Protein AF-A0A149V5W8-F1 (afdb_monomer)

Foldseek 3Di:
DPDPPVVVVVVVLVVVVCCVLVVDPDDPLDDPPDDDPPDDDVVVVLVSVLVSQVVCVVVVHLAADEDPDPVSQVVVVVVVRYDYPVRVVVVCVVVVVVCPVVVVSVVVVVVVVVVVVVVLVVLLVVLLVVLVVCVVCVVVVCVVQPVDPPVSVVVVVVVVVVVLVVCCVVRLQSSLSNLLSVLVVQLVVLQPPPPDPPRDGDDDPSSVVSNVSSVVSNVVSLVSNLVVCVPHPVNVVVVVVPD

Secondary structure (DSSP, 8-state):
----HHHHHHHHHHHHHHHHTTSS--------TTS-TT---HHHHHHHHHHHHHHHHHTT----EE-S-HHHHHHHHTTT-EE-HHHHHHHHHHTTTS-HHHHHHHHHHHHHHHHHHHHHHHHHHHHHHHHHHHHHTHHHHHHHHTTS-HHHHHHHHHHHHHHHHHHHHH-HHHHHHHHHHHHHHHHHHHS---SSSS------HHHHHHHHHHHHHHHHHHHHHHHHHTTSHHHHHHHHHH-

Solvent-accessible surface area (backbone atoms only — not comparable to full-atom values): 13668 Å² total; per-residue (Å²): 136,84,74,68,63,65,62,54,52,54,48,52,53,50,52,50,52,33,40,76,68,66,77,44,80,91,70,85,65,66,68,83,92,82,72,70,85,87,71,76,50,70,68,59,55,45,49,32,52,49,50,47,49,53,50,41,44,73,75,68,42,94,57,72,48,72,51,89,54,61,80,63,31,59,75,32,44,82,72,72,24,40,40,42,62,67,56,52,52,52,56,48,68,72,46,68,82,68,50,62,66,60,52,51,53,52,52,53,50,53,50,52,53,50,48,53,50,50,52,45,51,51,50,26,53,52,48,49,52,49,51,53,52,48,60,75,42,36,71,62,52,48,54,66,56,53,70,44,60,73,69,44,46,52,52,49,51,52,51,49,51,54,51,51,52,54,43,42,74,78,40,29,49,36,42,11,51,42,32,31,51,51,10,49,52,38,32,55,69,36,49,76,77,61,92,58,83,77,74,72,82,77,83,45,73,67,34,48,51,37,32,50,51,8,50,51,35,27,55,51,11,52,53,35,34,50,67,49,22,62,99,40,78,65,24,58,57,46,42,72,77,78,98

Organism: NCBI:txid178900

Mean predicted aligned error: 14.81 Å

Sequence (243 aa):
MYSDRSGQNELQQLVNRALEAGLVKAIDVGYPSGQNQAKRSSKAVDTSIVAYVLDQLSEGIKTVCVSLDKDLLVPLAKRGAAITPDEFLNLHKKNDTAVPAATIGLAEFQHRAKIWLAVNIVASALTAVACILAYKYIDTLLKYVFVFKWTSAFVFTVMMGVFFYWIRQKYRIPYAVTEITIGIIAALTSVNVSGDFPFKIEFDVNTSIKLAGGFYIIVRGLDNLGKGFEGRRAGIYWQRYFG

Structure (mmCIF, N/CA/C/O backbone):
data_AF-A0A149V5W8-F1
#
_entry.id   AF-A0A149V5W8-F1
#
loop_
_atom_site.group_PDB
_atom_site.id
_atom_site.type_symbol
_atom_site.label_atom_id
_atom_site.label_alt_id
_atom_site.label_comp_id
_atom_site.label_asym_id
_atom_site.label_entity_id
_atom_site.label_seq_id
_atom_site.pdbx_PDB_ins_code
_atom_site.Cartn_x
_atom_site.Cartn_y
_atom_site.Cartn_z
_atom_site.occupancy
_atom_site.B_iso_or_equiv
_atom_site.auth_seq_id
_atom_site.auth_comp_id
_atom_site.auth_asym_id
_atom_site.auth_atom_id
_atom_site.pdbx_PDB_model_num
ATOM 1 N N . MET A 1 1 ? -37.459 7.574 3.176 1.00 39.50 1 MET A N 1
ATOM 2 C CA . MET A 1 1 ? -36.601 7.779 4.363 1.00 39.50 1 MET A CA 1
ATOM 3 C C . MET A 1 1 ? -35.198 7.299 4.006 1.00 39.50 1 MET A C 1
ATOM 5 O O . MET A 1 1 ? -34.954 6.102 4.016 1.00 39.50 1 MET A O 1
ATOM 9 N N . TYR A 1 2 ? -34.319 8.201 3.564 1.00 35.78 2 TYR A N 1
ATOM 10 C CA . TYR A 1 2 ? -32.907 7.884 3.327 1.00 35.78 2 TYR A CA 1
ATOM 11 C C . TYR A 1 2 ? -32.218 7.864 4.692 1.00 35.78 2 TYR A C 1
ATOM 13 O O . TYR A 1 2 ? -32.037 8.918 5.294 1.00 35.78 2 TYR A O 1
ATOM 21 N N . SER A 1 3 ? -31.909 6.677 5.219 1.00 44.09 3 SER A N 1
ATOM 22 C CA . SER A 1 3 ? -31.056 6.574 6.402 1.00 44.09 3 SER A CA 1
ATOM 23 C C . SER A 1 3 ? -29.689 7.143 6.042 1.00 44.09 3 SER A C 1
ATOM 25 O O . SER A 1 3 ? -29.094 6.726 5.045 1.00 44.09 3 SER A O 1
ATOM 27 N N . ASP A 1 4 ? -29.215 8.090 6.836 1.00 51.03 4 ASP A N 1
ATOM 28 C CA . ASP A 1 4 ? -27.909 8.718 6.708 1.00 51.03 4 ASP A CA 1
ATOM 29 C C . ASP A 1 4 ? -26.782 7.665 6.690 1.00 51.03 4 ASP A C 1
ATOM 31 O O . ASP A 1 4 ? -26.348 7.145 7.718 1.00 51.03 4 ASP A O 1
ATOM 35 N N . ARG A 1 5 ? -26.334 7.304 5.481 1.00 51.28 5 ARG A N 1
ATOM 36 C CA . ARG A 1 5 ? -25.231 6.357 5.261 1.00 51.28 5 ARG A CA 1
ATOM 37 C C . ARG A 1 5 ? -23.879 6.956 5.655 1.00 51.28 5 ARG A C 1
ATOM 39 O O . ARG A 1 5 ? -22.936 6.196 5.854 1.00 51.28 5 ARG A O 1
ATOM 46 N N . SER A 1 6 ? -23.768 8.284 5.775 1.00 52.19 6 SER A N 1
ATOM 47 C CA . SER A 1 6 ? -22.508 8.920 6.175 1.00 52.19 6 SER A CA 1
ATOM 48 C C . SER A 1 6 ? -22.213 8.675 7.654 1.00 52.19 6 SER A C 1
ATOM 50 O O . SER A 1 6 ? -21.120 8.214 7.981 1.00 52.19 6 SER A O 1
ATOM 52 N N . GLY A 1 7 ? -23.223 8.812 8.520 1.00 54.78 7 GLY A N 1
ATOM 53 C CA . GLY A 1 7 ? -23.090 8.543 9.953 1.00 54.78 7 GLY A CA 1
ATOM 54 C C . GLY A 1 7 ? -22.713 7.092 10.279 1.00 54.78 7 GLY A C 1
ATOM 55 O O . GLY A 1 7 ? -21.903 6.844 11.172 1.00 54.78 7 GLY A O 1
ATOM 56 N N . GLN A 1 8 ? -23.233 6.113 9.528 1.00 57.41 8 GLN A N 1
ATOM 57 C CA . GLN A 1 8 ? -22.880 4.698 9.730 1.00 57.41 8 GLN A CA 1
ATOM 58 C C . GLN A 1 8 ? -21.415 4.403 9.382 1.00 57.41 8 GLN A C 1
ATOM 60 O O . GLN A 1 8 ? -20.742 3.681 10.120 1.00 57.41 8 GLN A O 1
ATOM 65 N N . ASN A 1 9 ? -20.901 4.998 8.302 1.00 61.19 9 ASN A N 1
ATOM 66 C CA . ASN A 1 9 ? -19.505 4.836 7.901 1.00 61.19 9 ASN A CA 1
ATOM 67 C C . ASN A 1 9 ? -18.547 5.466 8.921 1.00 61.19 9 ASN A C 1
ATOM 69 O O . ASN A 1 9 ? -17.525 4.867 9.255 1.00 61.19 9 ASN A O 1
ATOM 73 N N . GLU A 1 10 ? -18.880 6.642 9.455 1.00 58.34 10 GLU A N 1
ATOM 74 C CA . GLU A 1 10 ? -18.072 7.294 10.491 1.00 58.34 10 GLU A CA 1
ATOM 75 C 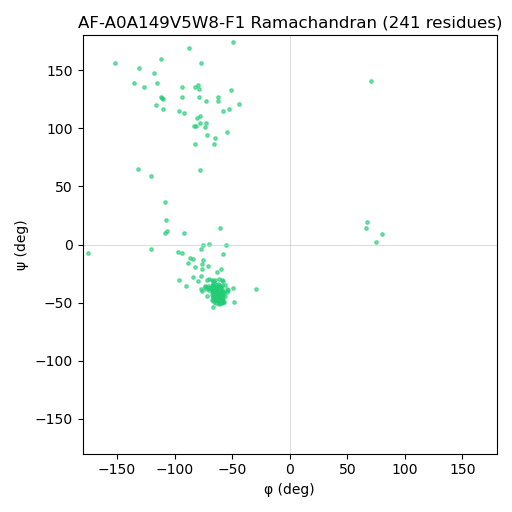C . GLU A 1 10 ? -18.050 6.497 11.798 1.00 58.34 10 GLU A C 1
ATOM 77 O O . GLU A 1 10 ? -16.981 6.310 12.388 1.00 58.34 10 GLU A O 1
ATOM 82 N N . LEU A 1 11 ? -19.201 5.964 12.221 1.00 61.91 11 LEU A N 1
ATOM 83 C CA . LEU A 1 11 ? -19.300 5.118 13.409 1.00 61.91 11 LEU A CA 1
ATOM 84 C C . LEU A 1 11 ? -18.467 3.842 13.247 1.00 61.91 11 LEU A C 1
ATOM 86 O O . LEU A 1 11 ? -17.690 3.487 14.131 1.00 61.91 11 LEU A O 1
ATOM 90 N N . GLN A 1 12 ? -18.569 3.177 12.096 1.00 67.88 12 GLN A N 1
ATOM 91 C CA . GLN A 1 12 ? -17.806 1.963 11.821 1.00 67.88 12 GLN A CA 1
ATOM 92 C C . GLN A 1 12 ? -16.297 2.242 11.778 1.00 67.88 12 GLN A C 1
ATOM 94 O O . GLN A 1 12 ? -15.505 1.470 12.316 1.00 67.88 12 GLN A O 1
ATOM 99 N N . GLN A 1 13 ? -15.884 3.387 11.229 1.00 68.38 13 GLN A N 1
ATOM 100 C CA . GLN A 1 13 ? -14.491 3.833 11.278 1.00 68.38 13 GLN A CA 1
ATOM 101 C C . GLN A 1 13 ? -14.019 4.173 12.697 1.00 68.38 13 GLN A C 1
ATOM 103 O O . GLN A 1 13 ? -12.849 3.968 13.017 1.00 68.38 13 GLN A O 1
ATOM 108 N N . LEU A 1 14 ? -14.879 4.724 13.557 1.00 67.38 14 LEU A N 1
ATOM 109 C CA . LEU A 1 14 ? -14.553 4.965 14.966 1.00 67.38 14 LEU A CA 1
ATOM 110 C C . LEU A 1 14 ? -14.375 3.649 15.727 1.00 67.38 14 LEU A C 1
ATOM 112 O O . LEU A 1 14 ? -13.378 3.494 16.430 1.00 67.38 14 LEU A O 1
ATOM 116 N N . VAL A 1 15 ? -15.282 2.690 15.530 1.00 70.50 15 VAL A N 1
ATOM 117 C CA . VAL A 1 15 ? -15.200 1.352 16.132 1.00 70.50 15 VAL A CA 1
ATOM 118 C C . VAL A 1 15 ? -13.935 0.631 15.674 1.00 70.50 15 VAL A C 1
ATOM 120 O O . VAL A 1 15 ? -13.188 0.139 16.514 1.00 70.50 15 VAL A O 1
ATOM 123 N N . ASN A 1 16 ? -13.630 0.639 14.374 1.00 71.38 16 ASN A N 1
ATOM 124 C CA . ASN A 1 16 ? -12.410 0.022 13.847 1.00 71.38 16 ASN A CA 1
ATOM 125 C C . ASN A 1 16 ? -11.148 0.671 14.422 1.00 71.38 16 ASN A C 1
ATOM 127 O O . ASN A 1 16 ? -10.249 -0.037 14.859 1.00 71.38 16 ASN A O 1
ATOM 131 N N . ARG A 1 17 ? -11.103 2.006 14.517 1.00 64.69 17 ARG A N 1
ATOM 132 C CA . ARG A 1 17 ? -9.980 2.709 15.158 1.00 64.69 17 ARG A CA 1
ATOM 133 C C . ARG A 1 17 ? -9.824 2.329 16.626 1.00 64.69 17 ARG A C 1
ATOM 135 O O . ARG A 1 17 ? -8.702 2.188 17.098 1.00 64.69 17 ARG A O 1
ATOM 142 N N . ALA A 1 18 ? -10.928 2.174 17.349 1.00 66.25 18 ALA A N 1
ATOM 143 C CA . ALA A 1 18 ? -10.898 1.787 18.751 1.00 66.25 18 ALA A CA 1
ATOM 144 C C . ALA A 1 18 ? -10.475 0.310 18.929 1.00 66.25 18 ALA A C 1
ATOM 146 O O . ALA A 1 18 ? -9.736 0.008 19.867 1.00 66.25 18 ALA A O 1
ATOM 147 N N . LEU A 1 19 ? -10.876 -0.583 18.013 1.00 69.81 19 LEU A N 1
ATOM 148 C CA . LEU A 1 19 ? -10.440 -1.985 17.956 1.00 69.81 19 LEU A CA 1
ATOM 149 C C . LEU A 1 19 ? -8.942 -2.099 17.648 1.00 69.81 19 LEU A C 1
ATOM 151 O O . LEU A 1 19 ? -8.215 -2.781 18.364 1.00 69.81 19 LEU A O 1
ATOM 155 N N . GLU A 1 20 ? -8.465 -1.395 16.619 1.00 60.62 20 GLU A N 1
ATOM 156 C CA . GLU A 1 20 ? -7.047 -1.349 16.238 1.00 60.62 20 GLU A CA 1
ATOM 157 C C . GLU A 1 20 ? -6.170 -0.748 17.343 1.00 60.62 20 GLU A C 1
ATOM 159 O O . GLU A 1 20 ? -5.035 -1.180 17.543 1.00 60.62 20 GLU A O 1
ATOM 164 N N . ALA A 1 21 ? -6.703 0.226 18.085 1.00 54.62 21 ALA A N 1
ATOM 165 C CA . ALA A 1 21 ? -6.032 0.827 19.232 1.00 54.62 21 ALA A CA 1
ATOM 166 C C . ALA A 1 21 ? -6.067 -0.053 20.497 1.00 54.62 21 ALA A C 1
ATOM 168 O O . ALA A 1 21 ? -5.495 0.338 21.512 1.00 54.62 21 ALA A O 1
ATOM 169 N N . GLY A 1 22 ? -6.748 -1.207 20.473 1.00 56.72 22 GLY A N 1
ATOM 170 C CA . GLY A 1 22 ? -6.918 -2.079 21.640 1.00 56.72 22 GLY A CA 1
ATOM 171 C C . GLY A 1 22 ? -7.754 -1.461 22.767 1.00 56.72 22 GLY A C 1
ATOM 172 O O . GLY A 1 22 ? -7.745 -1.972 23.883 1.00 56.72 22 GLY A O 1
ATOM 173 N N . LEU A 1 23 ? -8.465 -0.362 22.488 1.00 59.38 23 LEU A N 1
ATOM 174 C CA . LEU A 1 23 ? -9.335 0.332 23.446 1.00 59.38 23 LEU A CA 1
ATOM 175 C C . LEU A 1 23 ? -10.659 -0.410 23.645 1.00 59.38 23 LEU A C 1
ATOM 177 O O . LEU A 1 23 ? -11.284 -0.308 24.696 1.00 59.38 23 LEU A O 1
ATOM 181 N N . VAL A 1 24 ? -11.081 -1.155 22.626 1.00 74.44 24 VAL A N 1
ATOM 182 C CA . VAL A 1 24 ? -12.226 -2.064 22.672 1.00 74.44 24 VAL A CA 1
ATOM 183 C C . VAL A 1 24 ? -11.816 -3.413 22.106 1.00 74.44 24 VAL A C 1
ATOM 185 O O . VAL A 1 24 ? -10.931 -3.509 21.257 1.00 74.44 24 VAL A O 1
ATOM 188 N N . LYS A 1 25 ? -12.476 -4.469 22.576 1.00 78.50 25 LYS A N 1
ATOM 189 C CA . LYS A 1 25 ? -12.312 -5.828 22.068 1.00 78.50 25 LYS A CA 1
ATOM 190 C C . LYS A 1 25 ? -13.591 -6.227 21.348 1.00 78.50 25 LYS A C 1
ATOM 192 O O . LYS A 1 25 ? -14.669 -6.149 21.931 1.00 78.50 25 LYS A O 1
ATOM 197 N N . ALA A 1 26 ? -13.471 -6.663 20.098 1.00 78.69 26 ALA A N 1
ATOM 198 C CA . ALA A 1 26 ? -14.579 -7.306 19.408 1.00 78.69 26 ALA A CA 1
ATOM 199 C C . ALA A 1 26 ? -14.759 -8.695 20.018 1.00 78.69 26 ALA A C 1
ATOM 201 O O . ALA A 1 26 ? -13.814 -9.487 20.064 1.00 78.69 26 ALA A O 1
ATOM 202 N N . ILE A 1 27 ? -15.960 -8.965 20.511 1.00 77.44 27 ILE A N 1
ATOM 203 C CA . ILE A 1 27 ? -16.328 -10.263 21.055 1.00 77.44 27 ILE A CA 1
ATOM 204 C C . ILE A 1 27 ? -17.417 -10.804 20.150 1.00 77.44 27 ILE A C 1
ATOM 206 O O . ILE A 1 27 ? -18.456 -10.168 19.971 1.00 77.44 27 ILE A O 1
ATOM 210 N N . ASP A 1 28 ? -17.147 -11.956 19.547 1.00 79.31 28 ASP A N 1
ATOM 211 C CA . ASP A 1 28 ? -18.200 -12.717 18.901 1.00 79.31 28 ASP A CA 1
ATOM 212 C C . ASP A 1 28 ? -19.048 -13.326 20.014 1.00 79.31 28 ASP A C 1
ATOM 214 O O . ASP A 1 28 ? -18.621 -14.248 20.706 1.00 79.31 28 ASP A O 1
ATOM 218 N N . VAL A 1 29 ? -20.228 -12.752 20.229 1.00 77.44 29 VAL A N 1
ATOM 219 C CA . VAL A 1 29 ? -21.174 -13.207 21.254 1.00 77.44 29 VAL A CA 1
ATOM 220 C C . VAL A 1 29 ? -21.806 -14.560 20.923 1.00 77.44 29 VAL A C 1
ATOM 222 O O . VAL A 1 29 ? -22.573 -15.075 21.729 1.00 77.44 29 VAL A O 1
ATOM 225 N N . GLY A 1 30 ? -21.433 -15.169 19.792 1.00 60.09 30 GLY A N 1
ATOM 226 C CA . GLY A 1 30 ? -21.824 -16.518 19.433 1.00 60.09 30 GLY A CA 1
ATOM 227 C C . GLY A 1 30 ? -23.304 -16.617 19.069 1.00 60.09 30 GLY A C 1
ATOM 228 O O . GLY A 1 30 ? -24.201 -16.036 19.681 1.00 60.09 30 GLY A O 1
ATOM 229 N N . TYR A 1 31 ? -23.573 -17.418 18.051 1.00 57.53 31 TYR A N 1
ATOM 230 C CA . TYR A 1 31 ? -24.892 -17.997 17.838 1.00 57.53 31 TYR A CA 1
ATOM 231 C C . TYR A 1 31 ? -24.732 -19.508 17.935 1.00 57.53 31 TYR A C 1
ATOM 233 O O . TYR A 1 31 ? -23.687 -20.016 17.517 1.00 57.53 31 TYR A O 1
ATOM 241 N N . PRO A 1 32 ? -25.739 -20.251 18.427 1.00 50.38 32 PRO A N 1
ATOM 242 C CA . PRO A 1 32 ? -25.752 -21.691 18.231 1.00 50.38 32 PRO A CA 1
ATOM 243 C C . PRO A 1 32 ? -25.580 -21.965 16.731 1.00 50.38 32 PRO A C 1
ATOM 245 O O . PRO A 1 32 ? -26.368 -21.517 15.891 1.00 50.38 32 PRO A O 1
ATOM 248 N N . SER A 1 33 ? -24.474 -22.624 16.399 1.00 40.75 33 SER A N 1
ATOM 249 C CA . SER A 1 33 ? -23.989 -22.882 15.049 1.00 40.75 33 SER A CA 1
ATOM 250 C C . SER A 1 33 ? -24.950 -23.819 14.315 1.00 40.75 33 SER A C 1
ATOM 252 O O . SER A 1 33 ? -24.797 -25.034 14.325 1.00 40.75 33 SER A O 1
ATOM 254 N N . GLY A 1 34 ? -25.988 -23.258 13.692 1.00 50.34 34 GLY A N 1
ATOM 255 C CA . GLY A 1 34 ? -26.958 -24.069 12.950 1.00 50.34 34 GLY A CA 1
ATOM 256 C C . GLY A 1 34 ? -28.044 -23.328 12.173 1.00 50.34 34 GLY A C 1
ATOM 257 O O . GLY A 1 34 ? -28.769 -23.972 11.419 1.00 50.34 34 GLY A O 1
ATOM 258 N N . GLN A 1 35 ? -28.185 -22.003 12.300 1.00 46.47 35 GLN A N 1
ATOM 259 C CA . GLN A 1 35 ? -29.251 -21.267 11.610 1.00 46.47 35 GLN A CA 1
ATOM 260 C C . GLN A 1 35 ? -28.715 -20.330 10.520 1.00 46.47 35 GLN A C 1
ATOM 262 O O . GLN A 1 35 ? -27.826 -19.510 10.739 1.00 46.47 35 GLN A O 1
ATOM 267 N N . ASN A 1 36 ? -29.275 -20.490 9.317 1.00 49.00 36 ASN A N 1
ATOM 268 C CA . ASN A 1 36 ? -28.938 -19.778 8.087 1.00 49.00 36 ASN A CA 1
ATOM 269 C C . ASN A 1 36 ? -28.754 -18.263 8.292 1.00 49.00 36 ASN A C 1
ATOM 271 O O . ASN A 1 36 ? -29.699 -17.547 8.625 1.00 49.00 36 ASN A O 1
ATOM 275 N N . GLN A 1 37 ? -27.562 -17.760 7.953 1.00 55.91 37 GLN A N 1
ATOM 276 C CA . GLN A 1 37 ? -27.182 -16.342 8.028 1.00 55.91 37 GLN A CA 1
ATOM 277 C C . GLN A 1 37 ? -28.069 -15.386 7.199 1.00 55.91 37 GLN A C 1
ATOM 279 O O . GLN A 1 37 ? -27.910 -14.174 7.320 1.00 55.91 37 GLN A O 1
ATOM 284 N N . ALA A 1 38 ? -28.981 -15.896 6.365 1.00 48.12 38 ALA A N 1
ATOM 285 C CA . ALA A 1 38 ? -29.826 -15.113 5.461 1.00 48.12 38 ALA A CA 1
ATOM 286 C C . ALA A 1 38 ? -31.135 -14.585 6.094 1.00 48.12 38 ALA A C 1
ATOM 288 O O . ALA A 1 38 ? -31.780 -13.722 5.505 1.00 48.12 38 ALA A O 1
ATOM 289 N N . LYS A 1 39 ? -31.530 -15.045 7.293 1.00 50.50 39 LYS A N 1
ATOM 290 C CA . LYS A 1 39 ? -32.695 -14.522 8.044 1.00 50.50 39 LYS A CA 1
ATOM 291 C C . LYS A 1 39 ? -32.272 -13.984 9.414 1.00 50.50 39 LYS A C 1
ATOM 293 O O . LYS A 1 39 ? -32.729 -14.435 10.459 1.00 50.50 39 LYS A O 1
ATOM 298 N N . ARG A 1 40 ? -31.366 -13.006 9.405 1.00 62.47 40 ARG A N 1
ATOM 299 C CA . ARG A 1 40 ? -30.963 -12.263 10.607 1.00 62.47 40 ARG A CA 1
ATOM 300 C C . ARG A 1 40 ? -32.090 -11.305 10.995 1.00 62.47 40 ARG A C 1
ATOM 302 O O . ARG A 1 40 ? -32.257 -10.263 10.370 1.00 62.47 40 ARG A O 1
AT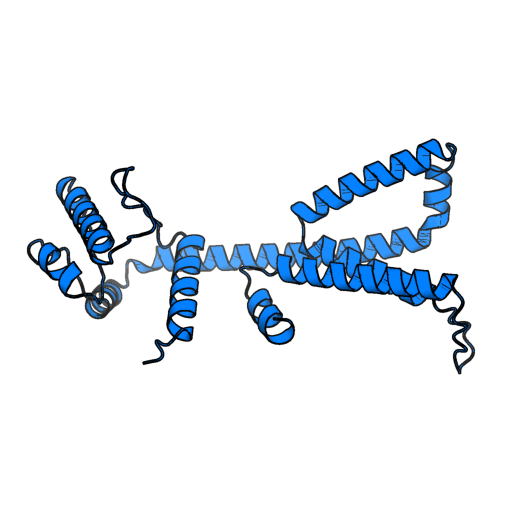OM 309 N N . SER A 1 41 ? -32.887 -11.662 11.996 1.00 68.12 41 SER A N 1
ATOM 310 C CA . SER A 1 41 ? -33.747 -10.689 12.679 1.00 68.12 41 SER A CA 1
ATOM 311 C C . SER A 1 41 ? -32.885 -9.905 13.667 1.00 68.12 41 SER A C 1
ATOM 313 O O . SER A 1 41 ? -32.124 -10.528 14.406 1.00 68.12 41 SER A O 1
ATOM 315 N N . SER A 1 42 ? -32.998 -8.572 13.708 1.00 71.88 42 SER A N 1
ATOM 316 C CA . SER A 1 42 ? -32.289 -7.729 14.691 1.00 71.88 42 SER A CA 1
ATOM 317 C C . SER A 1 42 ? -32.466 -8.244 16.125 1.00 71.88 42 SER A C 1
ATOM 319 O O . SER A 1 42 ? -31.497 -8.341 16.868 1.00 71.88 42 SER A O 1
ATOM 321 N N . LYS A 1 43 ? -33.663 -8.752 16.443 1.00 79.44 43 LYS A N 1
ATOM 322 C CA . LYS A 1 43 ? -34.005 -9.333 17.747 1.00 79.44 43 LYS A CA 1
ATOM 323 C C . LYS A 1 43 ? -33.116 -10.505 18.168 1.00 79.44 43 LYS A C 1
ATOM 325 O O . LYS A 1 43 ? -32.901 -10.710 19.359 1.00 79.44 43 LYS A O 1
ATOM 330 N N . ALA A 1 44 ? -32.615 -11.297 17.218 1.00 77.94 44 ALA A N 1
ATOM 331 C CA . ALA A 1 44 ? -31.718 -12.407 17.533 1.00 77.94 44 ALA A CA 1
ATOM 332 C C . ALA A 1 44 ? -30.348 -11.895 18.004 1.00 77.94 44 ALA A C 1
ATOM 334 O O . ALA A 1 44 ? -29.780 -12.457 18.936 1.00 77.94 44 ALA A O 1
ATOM 335 N N . VAL A 1 45 ? -29.864 -10.801 17.405 1.00 78.81 45 VAL A N 1
ATOM 336 C CA . VAL A 1 45 ? -28.616 -10.134 17.804 1.00 78.81 45 VAL A CA 1
ATOM 337 C C . VAL A 1 45 ? -28.741 -9.572 19.210 1.00 78.81 45 VAL A C 1
ATOM 339 O O . VAL A 1 45 ? -27.888 -9.833 20.057 1.00 78.81 45 VAL A O 1
ATOM 342 N N . ASP A 1 46 ? -29.847 -8.885 19.475 1.00 86.25 46 ASP A N 1
ATOM 343 C CA . ASP A 1 46 ? -30.123 -8.292 20.780 1.00 86.25 46 ASP A CA 1
ATOM 344 C C . ASP A 1 46 ? -30.187 -9.360 21.876 1.00 86.25 46 ASP A C 1
ATOM 346 O O . ASP A 1 46 ? -29.626 -9.193 22.958 1.00 86.25 46 ASP A O 1
ATOM 350 N N . THR A 1 47 ? -30.792 -10.510 21.569 1.00 86.62 47 THR A N 1
ATOM 351 C CA . THR A 1 47 ? -30.878 -11.642 22.500 1.00 86.62 47 THR A CA 1
ATOM 352 C C . THR A 1 47 ? -29.496 -12.208 22.838 1.00 86.62 47 THR A C 1
ATOM 354 O O . THR A 1 47 ? -29.224 -12.454 24.013 1.00 86.62 47 THR A O 1
ATOM 357 N N . SER A 1 48 ? -28.605 -12.375 21.852 1.00 85.44 48 SER A N 1
ATOM 358 C CA . SER A 1 48 ? -27.229 -12.838 22.096 1.00 85.44 48 SER A CA 1
ATOM 359 C C . SER A 1 48 ? -26.417 -11.838 22.922 1.00 85.44 48 SER A C 1
ATOM 361 O O . SER A 1 48 ? -25.699 -12.240 23.834 1.00 85.44 48 SER A O 1
ATOM 363 N N . ILE A 1 49 ? -26.561 -10.534 22.656 1.00 87.69 49 ILE A N 1
ATOM 364 C CA . ILE A 1 49 ? -25.894 -9.482 23.441 1.00 87.69 49 ILE A CA 1
ATOM 365 C C . ILE A 1 49 ? -26.375 -9.520 24.895 1.00 87.69 49 ILE A C 1
ATOM 367 O O . ILE A 1 49 ? -25.557 -9.515 25.815 1.00 87.69 49 ILE A O 1
ATOM 371 N N . VAL A 1 50 ? -27.691 -9.597 25.118 1.00 90.31 50 VAL A N 1
ATOM 372 C CA . VAL A 1 50 ? -28.270 -9.692 26.467 1.00 90.31 50 VAL A CA 1
ATOM 373 C C . VAL A 1 50 ? -27.785 -10.954 27.175 1.00 90.31 50 VAL A C 1
ATOM 375 O O . VAL A 1 50 ? -27.347 -10.866 28.320 1.00 90.31 50 VAL A O 1
ATOM 378 N N . ALA A 1 51 ? -27.819 -12.110 26.507 1.00 88.31 51 ALA A N 1
ATOM 379 C CA . ALA A 1 51 ? -27.358 -13.374 27.075 1.00 88.31 51 ALA A CA 1
ATOM 380 C C . ALA A 1 51 ? -25.887 -13.299 27.501 1.00 88.31 51 ALA A C 1
ATOM 382 O O . ALA A 1 51 ? -25.572 -13.643 28.636 1.00 88.31 51 ALA A O 1
ATOM 383 N N . TYR A 1 52 ? -25.017 -12.763 26.641 1.00 89.31 52 TYR A N 1
ATOM 384 C CA . TYR A 1 52 ? -23.601 -12.575 26.949 1.00 89.31 52 TYR A CA 1
ATOM 385 C C . TYR A 1 52 ? -23.379 -11.662 28.161 1.00 89.31 52 TYR A C 1
ATOM 387 O O . TYR A 1 52 ? -22.607 -11.987 29.059 1.00 89.31 52 TYR A O 1
ATOM 395 N N . VAL A 1 53 ? -24.073 -10.522 28.233 1.00 90.00 53 VAL A N 1
ATOM 396 C CA . VAL A 1 53 ? -23.937 -9.605 29.378 1.00 90.00 53 VAL A CA 1
ATOM 397 C C . VAL A 1 53 ? -24.405 -10.274 30.673 1.00 90.00 53 VAL A C 1
ATOM 399 O O . VAL A 1 53 ? -23.759 -10.124 31.709 1.00 90.00 53 VAL A O 1
ATOM 402 N N . LEU A 1 54 ? -25.507 -11.027 30.630 1.00 90.94 54 LEU A N 1
ATOM 403 C CA . LEU A 1 54 ? -26.024 -11.751 31.792 1.00 90.94 54 LEU A CA 1
ATOM 404 C C . LEU A 1 54 ? -25.099 -12.884 32.247 1.00 90.94 54 LEU A C 1
ATOM 406 O O . LEU A 1 54 ? -24.974 -13.093 33.453 1.00 90.94 54 LEU A O 1
ATOM 410 N N . ASP A 1 55 ? -24.463 -13.576 31.305 1.00 89.44 55 ASP A N 1
ATOM 411 C CA . ASP A 1 55 ? -23.471 -14.618 31.562 1.00 89.44 55 ASP A CA 1
ATOM 412 C C . ASP A 1 55 ? -22.259 -14.043 32.306 1.00 89.44 55 ASP A C 1
ATOM 414 O O . ASP A 1 55 ? -21.960 -14.462 33.423 1.00 89.44 55 ASP A O 1
ATOM 418 N N . GLN A 1 56 ? -21.680 -12.954 31.793 1.00 89.44 56 GLN A N 1
ATOM 419 C CA . GLN A 1 56 ? -20.570 -12.250 32.445 1.00 89.44 56 GLN A CA 1
ATOM 420 C C . GLN A 1 56 ? -20.926 -11.756 33.858 1.00 89.44 56 GLN A C 1
ATOM 422 O O . GLN A 1 56 ? -20.131 -11.875 34.790 1.00 89.44 56 GLN A O 1
ATOM 427 N N . LEU A 1 57 ? -22.146 -11.242 34.052 1.00 90.38 57 LEU A N 1
ATOM 428 C CA . LEU A 1 57 ? -22.628 -10.856 35.383 1.00 90.38 57 LEU A C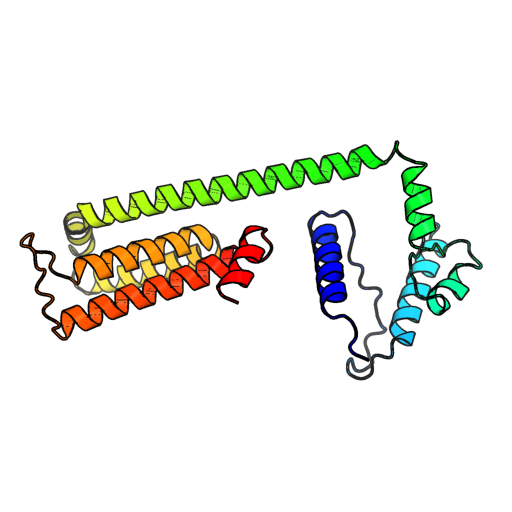A 1
ATOM 429 C C . LEU A 1 57 ? -22.757 -12.057 36.327 1.00 90.38 57 LEU A C 1
ATOM 431 O O . LEU A 1 57 ? -22.529 -11.909 37.527 1.00 90.38 57 LEU A O 1
ATOM 435 N N . SER A 1 58 ? -23.132 -13.231 35.811 1.00 90.00 58 SER A N 1
ATOM 436 C CA . SER A 1 58 ? -23.236 -14.459 36.607 1.00 90.00 58 SER A CA 1
ATOM 437 C C . SER A 1 58 ? -21.869 -14.988 37.051 1.00 90.00 58 SER A C 1
ATOM 439 O O . SER A 1 58 ? -21.751 -15.507 38.158 1.00 90.00 58 SER A O 1
ATOM 441 N N . GLU A 1 59 ? -20.826 -14.742 36.254 1.00 90.88 59 GLU A N 1
ATOM 442 C CA . GLU A 1 59 ? -19.421 -14.993 36.602 1.00 90.88 59 GLU A CA 1
ATOM 443 C C . GLU A 1 59 ? -18.848 -13.952 37.588 1.00 90.88 59 GLU A C 1
ATOM 445 O O . GLU A 1 59 ? -17.689 -14.036 37.993 1.00 90.88 59 GLU A O 1
ATOM 450 N N . GLY A 1 60 ? -19.645 -12.957 37.999 1.00 89.12 60 GLY A N 1
ATOM 451 C CA . GLY A 1 60 ? -19.228 -11.889 38.912 1.00 89.12 60 GLY A CA 1
ATOM 452 C C . GLY A 1 60 ? -18.429 -10.765 38.243 1.00 89.12 60 GLY A C 1
ATOM 453 O O . GLY A 1 60 ? -17.903 -9.887 38.933 1.00 89.12 60 GLY A O 1
ATOM 454 N N . ILE A 1 61 ? -18.347 -10.752 36.910 1.00 84.00 61 ILE A N 1
ATOM 455 C CA . ILE A 1 61 ? -17.676 -9.701 36.145 1.00 84.00 61 ILE A CA 1
ATOM 456 C C . ILE A 1 61 ? -18.609 -8.488 36.068 1.00 84.00 61 ILE A C 1
ATOM 458 O O . ILE A 1 61 ? -19.768 -8.583 35.663 1.00 84.00 61 ILE A O 1
ATOM 462 N N . LYS A 1 62 ? -18.108 -7.310 36.463 1.00 87.75 62 LYS A N 1
ATOM 463 C CA . LYS A 1 62 ? -18.861 -6.052 36.352 1.00 87.75 62 LYS A CA 1
ATOM 464 C C . LYS A 1 62 ? -18.953 -5.635 34.884 1.00 87.75 62 LYS A C 1
ATOM 466 O O . LYS A 1 62 ? -18.063 -4.957 34.378 1.00 87.75 62 LYS A O 1
ATOM 471 N N . THR A 1 63 ? -20.048 -6.013 34.234 1.00 87.62 63 THR A N 1
ATOM 472 C CA . THR A 1 63 ? -20.307 -5.715 32.821 1.00 87.62 63 THR A CA 1
ATOM 473 C C . THR A 1 63 ? -21.513 -4.796 32.676 1.00 87.62 63 THR A C 1
ATOM 475 O O . THR A 1 63 ? -22.528 -4.959 33.351 1.00 87.62 63 THR A O 1
ATOM 478 N N . VAL A 1 64 ? -21.399 -3.824 31.772 1.00 90.31 64 VAL A N 1
ATOM 479 C CA . VAL A 1 64 ? -22.461 -2.877 31.430 1.00 90.31 64 VAL A CA 1
ATOM 480 C C . VAL A 1 64 ? -22.674 -2.892 29.922 1.00 90.31 64 VAL A C 1
ATOM 482 O O . VAL A 1 64 ? -21.715 -2.849 29.154 1.00 90.31 64 VAL A O 1
ATOM 485 N N . CYS A 1 65 ? -23.934 -2.912 29.499 1.00 89.69 65 CYS A N 1
ATOM 486 C CA . CYS A 1 65 ? -24.332 -2.695 28.119 1.00 89.69 65 CYS A CA 1
ATOM 487 C C . CYS A 1 65 ? -24.660 -1.217 27.893 1.00 89.69 65 CYS A C 1
ATOM 489 O O . CYS A 1 65 ? -25.479 -0.640 28.614 1.00 89.69 65 CYS A O 1
ATOM 491 N N . VAL A 1 66 ? -24.029 -0.627 26.875 1.00 88.06 66 VAL A N 1
ATOM 492 C CA . VAL A 1 66 ? -24.293 0.743 26.430 1.00 88.06 66 VAL A CA 1
ATOM 493 C C . VAL A 1 66 ? -24.984 0.691 25.075 1.00 88.06 66 VAL A C 1
ATOM 495 O O . VAL A 1 66 ? -24.405 0.197 24.109 1.00 88.06 66 VAL A O 1
ATOM 498 N N . SER A 1 67 ? -26.221 1.181 24.995 1.00 90.00 67 SER A N 1
ATOM 499 C CA . SER A 1 67 ? -27.002 1.183 23.752 1.00 90.00 67 SER A CA 1
ATOM 500 C C . SER A 1 67 ? -28.004 2.336 23.707 1.00 90.00 67 SER A C 1
ATOM 502 O O . SER A 1 67 ? -28.412 2.860 24.741 1.00 90.00 67 SER A O 1
ATOM 504 N N . LEU A 1 68 ? -28.404 2.732 22.497 1.00 86.69 68 LEU A N 1
ATOM 505 C CA . LEU A 1 68 ? -29.548 3.625 22.271 1.00 86.69 68 LEU A CA 1
ATOM 506 C C . LEU A 1 68 ? -30.869 2.852 22.141 1.00 86.69 68 LEU A C 1
ATOM 508 O O . LEU A 1 68 ? -31.940 3.450 22.240 1.00 86.69 68 LEU A O 1
ATOM 512 N N . ASP A 1 69 ? -30.800 1.539 21.914 1.00 89.88 69 ASP A N 1
ATOM 513 C CA . ASP A 1 69 ? -31.977 0.689 21.786 1.00 89.88 69 ASP A CA 1
ATOM 514 C C . ASP A 1 69 ? -32.566 0.386 23.169 1.00 89.88 69 ASP A C 1
ATOM 516 O O . ASP A 1 69 ? -31.976 -0.326 23.983 1.00 89.88 69 ASP A O 1
ATOM 520 N N . LYS A 1 70 ? -33.749 0.942 23.442 1.00 89.19 70 LYS A N 1
ATOM 521 C CA . LYS A 1 70 ? -34.436 0.760 24.723 1.00 89.19 70 LYS A CA 1
ATOM 522 C C . LYS A 1 70 ? -34.880 -0.683 24.932 1.00 89.19 70 LYS A C 1
ATOM 524 O O . LYS A 1 70 ? -34.821 -1.152 26.066 1.00 89.19 70 LYS A O 1
ATOM 529 N N . ASP A 1 71 ? -35.275 -1.383 23.873 1.00 88.81 71 ASP A N 1
ATOM 530 C CA . ASP A 1 71 ? -35.776 -2.753 23.977 1.00 88.81 71 ASP A CA 1
ATOM 531 C C . ASP A 1 71 ? -34.650 -3.709 24.398 1.00 88.81 71 ASP A C 1
ATOM 533 O O . ASP A 1 71 ? -34.872 -4.608 25.213 1.00 88.81 71 ASP A O 1
ATOM 537 N N . LEU A 1 72 ? -33.418 -3.445 23.940 1.00 90.00 72 LEU A N 1
ATOM 538 C CA . LEU A 1 72 ? -32.205 -4.139 24.388 1.00 90.00 72 LEU A CA 1
ATOM 539 C C . LEU A 1 72 ? -31.885 -3.865 25.868 1.00 90.00 72 LEU A C 1
ATOM 541 O O . LEU A 1 72 ? -31.441 -4.758 26.593 1.00 90.00 72 LEU A O 1
ATOM 545 N N . LEU A 1 73 ? -32.098 -2.630 26.331 1.00 91.88 73 LEU A N 1
ATOM 546 C CA . LEU A 1 73 ? -31.723 -2.205 27.682 1.00 91.88 73 LEU A CA 1
ATOM 547 C C . LEU A 1 73 ? -32.717 -2.643 28.768 1.00 91.88 73 LEU A C 1
ATOM 549 O O . LEU A 1 73 ? -32.295 -2.905 29.895 1.00 91.88 73 LEU A O 1
ATOM 553 N N . VAL A 1 74 ? -34.014 -2.762 28.463 1.00 93.81 74 VAL A N 1
ATOM 554 C CA . VAL A 1 74 ? -35.063 -3.166 29.425 1.00 93.81 74 VAL A CA 1
ATOM 555 C C . VAL A 1 74 ? -34.714 -4.425 30.244 1.00 93.81 74 VAL A C 1
ATOM 557 O O . VAL A 1 74 ? -34.837 -4.374 31.474 1.00 93.81 74 VAL A O 1
ATOM 560 N N . PRO A 1 75 ? -34.275 -5.555 29.648 1.00 92.50 75 PRO A N 1
ATOM 561 C CA . PRO A 1 75 ? -33.930 -6.749 30.423 1.00 92.50 75 PRO A CA 1
ATOM 562 C C . PRO A 1 75 ? -32.685 -6.560 31.306 1.00 92.50 75 PRO A C 1
ATOM 564 O O . PRO A 1 75 ? -32.606 -7.151 32.384 1.00 92.50 75 PRO A O 1
ATOM 567 N N . LEU A 1 76 ? -31.740 -5.715 30.888 1.00 93.50 76 LEU A N 1
ATOM 568 C CA . LEU A 1 76 ? -30.473 -5.474 31.587 1.00 93.50 76 LEU A CA 1
ATOM 569 C C . LEU A 1 76 ? -30.603 -4.432 32.709 1.00 93.50 76 LEU A C 1
ATOM 571 O O . LEU A 1 76 ? -29.905 -4.517 33.722 1.00 93.50 76 LEU A O 1
ATOM 575 N N . ALA A 1 77 ? -31.545 -3.494 32.580 1.00 92.88 77 ALA A N 1
ATOM 576 C CA . ALA A 1 77 ? -31.805 -2.445 33.565 1.00 92.88 77 ALA A CA 1
ATOM 577 C C . ALA A 1 77 ? -32.198 -3.014 34.934 1.00 92.88 77 ALA A C 1
ATOM 579 O O . ALA A 1 77 ? -31.737 -2.526 35.963 1.00 92.88 77 ALA A O 1
ATOM 580 N N . LYS A 1 78 ? -32.958 -4.119 34.957 1.00 91.50 78 LYS A N 1
ATOM 581 C CA . LYS A 1 78 ? -33.340 -4.816 36.200 1.00 91.50 78 LYS A CA 1
ATOM 582 C C . LYS A 1 78 ? -32.143 -5.320 37.012 1.00 91.50 78 LYS A C 1
ATOM 584 O O . LYS A 1 78 ? -32.291 -5.577 38.201 1.00 91.50 78 LYS A O 1
ATOM 589 N N . ARG A 1 79 ? -30.977 -5.480 36.379 1.00 89.38 79 ARG A N 1
ATOM 590 C CA . ARG A 1 79 ? -29.727 -5.915 37.020 1.00 89.38 79 ARG A CA 1
ATOM 591 C C . ARG A 1 79 ? -28.689 -4.797 37.146 1.00 89.38 79 ARG A C 1
ATOM 593 O O . ARG A 1 79 ? -27.544 -5.082 37.472 1.00 89.38 79 ARG A O 1
ATOM 600 N N . GLY A 1 80 ? -29.063 -3.545 36.870 1.00 91.06 80 GLY A N 1
ATOM 601 C CA . GLY A 1 80 ? -28.139 -2.406 36.902 1.00 91.06 80 GLY A CA 1
ATOM 602 C C . GLY A 1 80 ? -27.054 -2.452 35.819 1.00 91.06 80 GLY A C 1
ATOM 603 O O . GLY A 1 80 ? -26.028 -1.795 35.962 1.00 91.06 80 GLY A O 1
ATOM 604 N N . ALA A 1 81 ? -27.262 -3.229 34.751 1.00 91.50 81 ALA A N 1
ATOM 605 C CA . ALA A 1 81 ? -26.288 -3.443 33.679 1.00 91.50 81 ALA A CA 1
ATOM 606 C C . ALA A 1 81 ? -26.650 -2.716 32.373 1.00 91.50 81 ALA A C 1
ATOM 608 O O . ALA A 1 81 ? -26.058 -2.988 31.332 1.00 91.50 81 ALA A O 1
ATOM 609 N N . ALA A 1 82 ? -27.630 -1.813 32.415 1.00 93.50 82 ALA A N 1
ATOM 610 C CA . ALA A 1 82 ? -28.028 -0.973 31.293 1.00 93.50 82 ALA A CA 1
ATOM 611 C C . ALA A 1 82 ? -27.628 0.473 31.572 1.00 93.50 82 ALA A C 1
ATOM 613 O O . ALA A 1 82 ? -28.017 1.017 32.604 1.00 93.50 82 ALA A O 1
ATOM 614 N N . ILE A 1 83 ? -26.879 1.083 30.655 1.00 91.12 83 ILE A N 1
ATOM 615 C CA . ILE A 1 83 ? -26.494 2.492 30.736 1.00 91.12 83 ILE A CA 1
ATOM 616 C C . ILE A 1 83 ? -26.690 3.136 29.362 1.00 91.12 83 ILE A C 1
ATOM 618 O O . ILE A 1 83 ? -26.390 2.541 28.327 1.00 91.12 83 ILE A O 1
ATOM 622 N N . THR A 1 84 ? -27.207 4.359 29.334 1.00 88.88 84 THR A N 1
ATOM 623 C CA . THR A 1 84 ? -27.301 5.138 28.091 1.00 88.88 84 THR A CA 1
ATOM 624 C C . THR A 1 84 ? -25.941 5.737 27.709 1.00 88.88 84 THR A C 1
ATOM 626 O O . THR A 1 84 ? -25.094 5.953 28.578 1.00 88.88 84 THR A O 1
ATOM 629 N N . PRO A 1 85 ? -25.683 6.060 26.428 1.00 81.50 85 PRO A N 1
ATOM 630 C CA . PRO A 1 85 ? -24.416 6.680 26.034 1.00 81.50 85 PRO A CA 1
ATOM 631 C C . PRO A 1 85 ? -24.084 7.954 26.824 1.00 81.50 85 PRO A C 1
ATOM 633 O O . PRO A 1 85 ? -22.940 8.142 27.232 1.00 81.50 85 PRO A O 1
ATOM 636 N N . ASP A 1 86 ? -25.084 8.790 27.111 1.00 79.94 86 ASP A N 1
ATOM 637 C CA . ASP A 1 86 ? -24.896 10.027 27.875 1.00 79.94 86 ASP A CA 1
ATOM 638 C C . ASP A 1 86 ? -24.518 9.753 29.334 1.00 79.94 86 ASP A C 1
ATOM 640 O O . ASP A 1 86 ? -23.598 10.372 29.872 1.00 79.94 86 ASP A O 1
ATOM 644 N N . GLU A 1 87 ? -25.175 8.788 29.980 1.00 84.12 87 GLU A N 1
ATOM 645 C CA . GLU A 1 87 ? -24.818 8.356 31.334 1.00 84.12 87 GLU A CA 1
ATOM 646 C C . GLU A 1 87 ? -23.413 7.751 31.379 1.00 84.12 87 GLU A C 1
ATOM 648 O O . GLU A 1 87 ? -22.650 8.048 32.299 1.00 84.12 87 GLU A O 1
ATOM 653 N N . PHE A 1 88 ? -23.035 6.961 30.370 1.00 82.12 88 PHE A N 1
ATOM 654 C CA . PHE A 1 88 ? -21.696 6.387 30.259 1.00 82.12 88 PHE A CA 1
ATOM 655 C C . PHE A 1 88 ? -20.622 7.479 30.158 1.00 82.12 88 PHE A C 1
ATOM 657 O O . PHE A 1 88 ? -19.612 7.431 30.870 1.00 82.12 88 PHE A O 1
ATOM 664 N N . LEU A 1 89 ? -20.864 8.493 29.321 1.00 77.44 89 LEU A N 1
ATOM 665 C CA . LEU A 1 89 ? -19.983 9.651 29.171 1.00 77.44 89 LEU A CA 1
ATOM 666 C C . LEU A 1 89 ? -19.897 10.470 30.463 1.00 77.44 89 LEU A C 1
ATOM 668 O O . LEU A 1 89 ? -18.807 10.890 30.847 1.00 77.44 89 LEU A O 1
ATOM 672 N N . ASN A 1 90 ? -21.014 10.674 31.160 1.00 78.88 90 ASN A N 1
ATOM 673 C CA . ASN A 1 90 ? -21.044 11.413 32.423 1.00 78.88 90 ASN A CA 1
ATOM 674 C C . ASN A 1 90 ? -20.336 10.660 33.560 1.00 78.88 90 ASN A C 1
ATOM 676 O O . ASN A 1 90 ? -19.625 11.278 34.353 1.00 78.88 90 ASN A O 1
ATOM 680 N N . LEU A 1 91 ? -20.468 9.331 33.612 1.00 76.69 91 LEU A N 1
ATOM 681 C CA . LEU A 1 91 ? -19.733 8.472 34.546 1.00 76.69 91 LEU A CA 1
ATOM 682 C C . LEU A 1 91 ? -18.220 8.556 34.327 1.00 76.69 91 LEU A C 1
ATOM 684 O O . LEU A 1 91 ? -17.466 8.613 35.296 1.00 76.69 91 LEU A O 1
ATOM 688 N N . HIS A 1 92 ? -17.778 8.613 33.069 1.00 68.62 92 HIS A N 1
ATOM 689 C CA . HIS A 1 92 ? -16.356 8.719 32.740 1.00 68.62 92 HIS A CA 1
ATOM 690 C C . HIS A 1 92 ? -15.798 10.125 32.966 1.00 68.62 92 HIS A C 1
ATOM 692 O O . HIS A 1 92 ? -14.723 10.244 33.542 1.00 68.62 92 HIS A O 1
ATOM 698 N N . LYS A 1 93 ? -16.549 11.183 32.631 1.00 71.81 93 LYS A N 1
ATOM 699 C CA . LYS A 1 93 ? -16.168 12.574 32.946 1.00 71.81 93 LYS A CA 1
ATOM 700 C C . LYS A 1 93 ? -15.983 12.815 34.446 1.00 71.81 93 LYS A C 1
ATOM 702 O O . LYS A 1 93 ? -15.198 13.663 34.844 1.00 71.81 93 LYS A O 1
ATOM 707 N N . LYS A 1 94 ? -16.720 12.092 35.294 1.00 65.19 94 LYS A N 1
ATOM 708 C CA . LYS A 1 94 ? -16.635 12.228 36.755 1.00 65.19 94 LYS A CA 1
ATOM 709 C C . LYS A 1 94 ? -15.468 11.439 37.374 1.00 65.19 94 LYS A C 1
ATOM 711 O O . LYS A 1 94 ? -15.052 11.763 38.481 1.00 65.19 94 LYS A O 1
ATOM 716 N N . ASN A 1 95 ? -14.929 10.445 36.664 1.00 60.81 95 ASN A N 1
ATOM 717 C CA . ASN A 1 95 ? -13.863 9.541 37.119 1.00 60.81 95 ASN A CA 1
ATOM 718 C C . ASN A 1 95 ? -12.511 9.810 36.421 1.00 60.81 95 ASN A C 1
ATOM 720 O O . ASN A 1 95 ? -11.743 8.881 36.166 1.00 60.81 95 ASN A O 1
ATOM 724 N N . ASP A 1 96 ? -12.199 11.081 36.142 1.00 52.72 96 ASP A N 1
ATOM 725 C CA . ASP A 1 96 ? -11.042 11.565 35.359 1.00 52.72 96 ASP A CA 1
ATOM 726 C C . ASP A 1 96 ? -9.639 11.115 35.841 1.00 52.72 96 ASP A C 1
ATOM 728 O O . ASP A 1 96 ? -8.628 11.413 35.208 1.00 52.72 96 ASP A O 1
ATOM 732 N N . THR A 1 97 ? -9.529 10.335 36.918 1.00 52.78 97 THR A N 1
ATOM 733 C CA . THR A 1 97 ? -8.273 9.708 37.357 1.00 52.78 97 THR A CA 1
ATOM 734 C C . THR A 1 97 ? -7.949 8.383 36.649 1.00 52.78 97 THR A C 1
ATOM 736 O O . THR A 1 97 ? -6.809 7.930 36.727 1.00 52.78 97 THR A O 1
ATOM 739 N N . ALA A 1 98 ? -8.890 7.770 35.915 1.00 49.97 98 ALA A N 1
ATOM 740 C CA . ALA A 1 98 ? -8.679 6.493 35.205 1.00 49.97 98 ALA A CA 1
ATOM 741 C C . ALA A 1 98 ? -8.238 6.637 33.728 1.00 49.97 98 ALA A C 1
ATOM 743 O O . ALA A 1 98 ? -7.857 5.659 33.083 1.00 49.97 98 ALA A O 1
ATOM 744 N N . VAL A 1 99 ? -8.231 7.860 33.191 1.00 52.09 99 VAL A N 1
ATOM 745 C CA . VAL A 1 99 ? -7.858 8.176 31.799 1.00 52.09 99 VAL A CA 1
ATOM 746 C C . VAL A 1 99 ? -6.340 8.136 31.470 1.00 52.09 99 VAL A C 1
ATOM 748 O O . VAL A 1 99 ? -6.028 8.069 30.274 1.00 52.09 99 VAL A O 1
ATOM 751 N N . PRO A 1 100 ? -5.361 8.089 32.413 1.00 50.44 100 PRO A N 1
ATOM 752 C CA . PRO A 1 100 ? -3.940 8.052 32.047 1.00 50.44 100 PRO A CA 1
ATOM 753 C C . PRO A 1 100 ? -3.574 6.850 31.170 1.00 50.44 100 PRO A C 1
ATOM 755 O O . PRO A 1 100 ? -2.877 7.004 30.175 1.00 50.44 100 PRO A O 1
ATOM 758 N N . ALA A 1 101 ? -4.090 5.653 31.466 1.00 46.84 101 ALA A N 1
ATOM 759 C CA . ALA A 1 101 ? -3.727 4.445 30.720 1.00 46.84 101 ALA A CA 1
ATOM 760 C C . ALA A 1 101 ? -4.209 4.477 29.254 1.00 46.84 101 ALA A C 1
ATOM 762 O O . ALA A 1 101 ? -3.478 4.078 28.347 1.00 46.84 101 ALA A O 1
ATOM 763 N N . ALA A 1 102 ? -5.407 5.016 29.001 1.00 50.19 102 ALA A N 1
ATOM 764 C CA . ALA A 1 102 ? -5.962 5.141 27.651 1.00 50.19 102 ALA A CA 1
ATOM 765 C C . ALA A 1 102 ? -5.278 6.254 26.834 1.00 50.19 102 ALA A C 1
ATOM 767 O O . ALA A 1 102 ? -5.061 6.106 25.630 1.00 50.19 102 ALA A O 1
ATOM 768 N N . THR A 1 103 ? -4.888 7.355 27.484 1.00 51.81 103 THR A N 1
ATOM 769 C CA . THR A 1 103 ? -4.134 8.442 26.834 1.00 51.81 103 THR A CA 1
ATOM 770 C C . THR A 1 103 ? -2.679 8.059 26.557 1.00 51.81 103 THR A C 1
ATOM 772 O O . THR A 1 103 ? -2.171 8.390 25.484 1.00 51.81 103 THR A O 1
ATOM 775 N N . ILE A 1 104 ? -2.039 7.292 27.447 1.00 54.59 104 ILE A N 1
ATOM 776 C CA . ILE A 1 104 ? -0.700 6.719 27.232 1.00 54.59 104 ILE A CA 1
ATOM 777 C C . ILE A 1 104 ? -0.717 5.756 26.035 1.00 54.59 104 ILE A C 1
ATOM 779 O O . ILE A 1 104 ? 0.108 5.894 25.131 1.00 54.59 104 ILE A O 1
ATOM 783 N N . GLY A 1 105 ? -1.710 4.861 25.950 1.00 56.19 105 GLY A N 1
ATOM 784 C CA . GLY A 1 105 ? -1.856 3.944 24.812 1.00 56.19 105 GLY A CA 1
ATOM 785 C C . GLY A 1 105 ? -2.061 4.663 23.472 1.00 56.19 105 GLY A C 1
ATOM 786 O O . GLY A 1 105 ? -1.455 4.299 22.461 1.00 56.19 105 GLY A O 1
ATOM 787 N N . LEU A 1 106 ? -2.850 5.743 23.457 1.00 56.94 106 LEU A N 1
ATOM 788 C CA . LEU A 1 106 ? -3.075 6.541 22.249 1.00 56.94 106 LEU A CA 1
ATOM 789 C C . LEU A 1 106 ? -1.803 7.281 21.800 1.00 56.94 106 LEU A C 1
ATOM 791 O O . LEU A 1 106 ? -1.509 7.337 20.603 1.00 56.94 106 LEU A O 1
ATOM 795 N N . ALA A 1 107 ? -1.039 7.839 22.744 1.00 65.00 107 ALA A N 1
ATOM 796 C CA . ALA A 1 107 ? 0.208 8.543 22.459 1.00 65.00 107 ALA A CA 1
ATOM 797 C C . ALA A 1 107 ? 1.294 7.592 21.926 1.00 65.00 107 ALA A C 1
ATOM 799 O O . ALA A 1 107 ? 1.931 7.893 20.911 1.00 65.00 107 ALA A O 1
ATOM 800 N N . GLU A 1 108 ? 1.458 6.417 22.540 1.00 66.62 108 GLU A N 1
ATOM 801 C CA . GLU A 1 108 ? 2.390 5.389 22.069 1.00 66.62 108 GLU A CA 1
ATOM 802 C C . GLU A 1 108 ? 2.013 4.857 20.683 1.00 66.62 108 GLU A C 1
ATOM 804 O O . GLU A 1 108 ? 2.883 4.697 19.821 1.00 66.62 108 GLU A O 1
ATOM 809 N N . PHE A 1 109 ? 0.722 4.634 20.423 1.00 60.78 109 PHE A N 1
ATOM 810 C CA . PHE A 1 109 ? 0.250 4.191 19.113 1.00 60.78 109 PHE A CA 1
ATOM 811 C C . PHE A 1 109 ? 0.498 5.249 18.034 1.00 60.78 109 PHE A C 1
ATOM 813 O O . PHE A 1 109 ? 1.027 4.940 16.964 1.00 60.78 109 PHE A O 1
ATOM 820 N N . GLN A 1 110 ? 0.194 6.519 18.320 1.00 72.81 110 GLN A N 1
ATOM 821 C CA . GLN A 1 110 ? 0.498 7.621 17.407 1.00 72.81 110 GLN A CA 1
ATOM 822 C C . GLN A 1 110 ? 1.999 7.733 17.133 1.00 72.81 110 GLN A C 1
ATOM 824 O O . GLN A 1 110 ? 2.395 7.976 15.992 1.00 72.81 110 GLN A O 1
ATOM 829 N N . HIS A 1 111 ? 2.838 7.540 18.151 1.00 72.25 111 HIS A N 1
ATOM 830 C CA . HIS A 1 111 ? 4.287 7.546 17.999 1.00 72.25 111 HIS A CA 1
ATOM 831 C C . HIS A 1 111 ? 4.765 6.393 17.104 1.00 72.25 111 HIS A C 1
ATOM 833 O O . HIS A 1 111 ? 5.490 6.631 16.138 1.00 72.25 111 HIS A O 1
ATOM 839 N N . ARG A 1 112 ? 4.284 5.161 17.330 1.00 72.31 112 ARG A N 1
ATOM 840 C CA . ARG A 1 112 ? 4.596 3.997 16.479 1.00 72.31 112 ARG A CA 1
ATOM 841 C C . ARG A 1 112 ? 4.123 4.189 15.040 1.00 72.31 112 ARG A C 1
ATOM 843 O O . ARG A 1 112 ? 4.869 3.880 14.116 1.00 72.31 112 ARG A O 1
ATOM 850 N N . ALA A 1 113 ? 2.926 4.739 14.835 1.00 71.94 113 ALA A N 1
ATOM 851 C CA . ALA A 1 113 ? 2.398 5.033 13.505 1.00 71.94 113 ALA A CA 1
ATOM 852 C C . ALA A 1 113 ? 3.241 6.092 12.771 1.00 71.94 113 ALA A C 1
ATOM 854 O O . ALA A 1 113 ? 3.538 5.931 11.586 1.00 71.94 113 ALA A O 1
ATOM 855 N N . LYS A 1 114 ? 3.678 7.148 13.474 1.00 74.38 114 LYS A N 1
ATOM 856 C CA . LYS A 1 114 ? 4.593 8.167 12.932 1.00 74.38 114 LYS A CA 1
ATOM 857 C C . LYS A 1 114 ? 5.958 7.575 12.582 1.00 74.38 114 LYS A C 1
ATOM 859 O O . LYS A 1 114 ? 6.449 7.843 11.489 1.00 74.38 114 LYS A O 1
ATOM 864 N N . ILE A 1 115 ? 6.535 6.741 13.453 1.00 83.25 115 ILE A N 1
ATOM 865 C CA . ILE A 1 115 ? 7.793 6.030 13.173 1.00 83.25 115 ILE A CA 1
ATOM 866 C C . ILE A 1 115 ? 7.636 5.158 11.931 1.00 83.25 115 ILE A C 1
ATOM 868 O O . ILE A 1 115 ? 8.450 5.247 11.020 1.00 83.25 115 ILE A O 1
ATOM 872 N N . TRP A 1 116 ? 6.573 4.358 11.843 1.00 78.25 116 TRP A N 1
ATOM 873 C CA . TRP A 1 116 ? 6.332 3.505 10.680 1.00 78.25 116 TRP A CA 1
ATOM 874 C C . TRP A 1 116 ? 6.166 4.301 9.387 1.00 78.25 116 TRP A C 1
ATOM 876 O O . TRP A 1 116 ? 6.648 3.879 8.335 1.00 78.25 116 TRP A O 1
ATOM 886 N N . LEU A 1 117 ? 5.498 5.451 9.441 1.00 75.75 117 LEU A N 1
ATOM 887 C CA . LEU A 1 117 ? 5.399 6.356 8.301 1.00 75.75 117 LEU A CA 1
ATOM 888 C C . LEU A 1 117 ? 6.779 6.900 7.908 1.00 75.75 117 LEU A C 1
ATOM 890 O O . LEU A 1 117 ? 7.143 6.813 6.738 1.00 75.75 117 LEU A O 1
ATOM 894 N N . ALA A 1 118 ? 7.565 7.380 8.873 1.00 82.00 118 ALA A N 1
ATOM 895 C CA . ALA A 1 118 ? 8.918 7.877 8.638 1.00 82.00 118 ALA A CA 1
ATOM 896 C C . ALA A 1 118 ? 9.831 6.795 8.040 1.00 82.00 118 ALA A C 1
ATOM 898 O O . ALA A 1 118 ? 10.492 7.044 7.036 1.00 82.00 118 ALA A O 1
ATOM 899 N N . VAL A 1 119 ? 9.797 5.572 8.578 1.00 83.19 119 VAL A N 1
ATOM 900 C CA . VAL A 1 119 ? 10.537 4.417 8.047 1.00 83.19 119 VAL A CA 1
ATOM 901 C C . VAL A 1 119 ? 10.145 4.137 6.597 1.00 83.19 119 VAL A C 1
ATOM 903 O O . VAL A 1 119 ? 11.023 3.937 5.766 1.00 83.19 119 VAL A O 1
ATOM 906 N N . ASN A 1 120 ? 8.852 4.176 6.256 1.00 78.50 120 ASN A N 1
ATOM 907 C CA . ASN A 1 120 ? 8.409 3.972 4.874 1.00 78.50 120 ASN A CA 1
ATOM 908 C C . ASN A 1 120 ? 8.868 5.097 3.938 1.00 78.50 120 ASN A C 1
ATOM 910 O O . ASN A 1 120 ? 9.251 4.812 2.806 1.00 78.50 120 ASN A O 1
ATOM 914 N N . ILE A 1 121 ? 8.855 6.353 4.391 1.00 82.25 121 ILE A N 1
ATOM 915 C CA . ILE A 1 121 ? 9.343 7.497 3.605 1.00 82.25 121 ILE A CA 1
ATOM 916 C C . ILE A 1 121 ? 10.844 7.352 3.344 1.00 82.25 121 ILE A C 1
ATOM 918 O O . ILE A 1 121 ? 11.273 7.415 2.194 1.00 82.25 121 ILE A O 1
ATOM 922 N N . VAL A 1 122 ? 11.631 7.091 4.391 1.00 89.31 122 VAL A N 1
ATOM 923 C CA . VAL A 1 122 ? 13.084 6.900 4.283 1.00 89.31 122 VAL A CA 1
ATOM 924 C C . VAL A 1 122 ? 13.404 5.700 3.391 1.00 89.31 122 VAL A C 1
ATOM 926 O O . VAL A 1 122 ? 14.213 5.821 2.475 1.00 89.31 122 VAL A O 1
ATOM 929 N N . ALA A 1 123 ? 12.729 4.564 3.586 1.00 82.00 123 ALA A N 1
ATOM 930 C CA . ALA A 1 123 ? 12.902 3.381 2.746 1.00 82.00 123 ALA A CA 1
ATOM 931 C C . ALA A 1 123 ? 12.559 3.662 1.275 1.00 82.00 123 ALA A C 1
ATOM 933 O O . ALA A 1 123 ? 13.282 3.223 0.384 1.00 82.00 123 ALA A O 1
ATOM 934 N N . SER A 1 124 ? 11.500 4.429 1.008 1.00 76.81 124 SER A N 1
ATOM 935 C CA . SER A 1 124 ? 11.119 4.821 -0.354 1.00 76.81 124 SER A CA 1
ATOM 936 C C . SER A 1 124 ? 12.175 5.720 -1.000 1.00 76.81 124 SER A C 1
ATOM 938 O O . SER A 1 124 ? 12.551 5.485 -2.145 1.00 76.81 124 SER A O 1
ATOM 940 N N . ALA A 1 125 ? 12.709 6.697 -0.260 1.00 83.56 125 ALA A N 1
ATOM 941 C CA . ALA A 1 125 ? 13.776 7.570 -0.744 1.00 83.56 125 ALA A CA 1
ATOM 942 C C . ALA A 1 125 ? 15.060 6.785 -1.058 1.00 83.56 125 ALA A C 1
ATOM 944 O O . ALA A 1 125 ? 15.625 6.930 -2.141 1.00 83.56 125 ALA A O 1
ATOM 945 N N . LEU A 1 126 ? 15.485 5.894 -0.153 1.00 89.56 126 LEU A N 1
ATOM 946 C CA . LEU A 1 126 ? 16.640 5.018 -0.373 1.00 89.56 126 LEU A CA 1
ATOM 947 C C . LEU A 1 126 ? 16.440 4.107 -1.586 1.00 89.56 126 LEU A C 1
ATOM 949 O O . LEU A 1 126 ? 17.362 3.913 -2.375 1.00 89.56 126 LEU A O 1
ATOM 953 N N . THR A 1 127 ? 15.227 3.583 -1.763 1.00 81.81 127 THR A N 1
ATOM 954 C CA . THR A 1 127 ? 14.900 2.721 -2.903 1.00 81.81 127 THR A CA 1
ATOM 955 C C . THR A 1 127 ? 14.946 3.498 -4.219 1.00 81.81 127 THR A C 1
ATOM 957 O O . THR A 1 127 ? 15.506 3.003 -5.196 1.00 81.81 127 THR A O 1
ATOM 960 N N . ALA A 1 128 ? 14.442 4.735 -4.247 1.00 80.38 128 ALA A N 1
ATOM 961 C CA . ALA A 1 128 ? 14.542 5.601 -5.420 1.00 80.38 128 ALA A CA 1
ATOM 962 C C . ALA A 1 128 ? 16.010 5.888 -5.787 1.00 80.38 128 ALA A C 1
ATOM 964 O O . ALA A 1 128 ? 16.395 5.733 -6.946 1.00 80.38 128 ALA A O 1
ATOM 965 N N . VAL A 1 129 ? 16.857 6.211 -4.800 1.00 88.44 129 VAL A N 1
ATOM 966 C CA . VAL A 1 129 ? 18.305 6.397 -5.009 1.00 88.44 129 VAL A CA 1
ATOM 967 C C . VAL A 1 129 ? 18.954 5.120 -5.546 1.00 88.44 129 VAL A C 1
ATOM 969 O O . VAL A 1 129 ? 19.713 5.181 -6.512 1.00 88.44 129 VAL A O 1
ATOM 972 N N . ALA A 1 130 ? 18.626 3.956 -4.979 1.00 84.50 130 ALA A N 1
ATOM 973 C CA . ALA A 1 130 ? 19.140 2.674 -5.451 1.00 84.50 130 ALA A CA 1
ATOM 974 C C . ALA A 1 130 ? 18.746 2.392 -6.911 1.00 84.50 130 ALA A C 1
ATOM 976 O O . ALA A 1 130 ? 19.585 1.934 -7.682 1.00 84.50 130 ALA A O 1
ATOM 977 N N . CYS A 1 131 ? 17.516 2.724 -7.321 1.00 79.06 131 CYS A N 1
ATOM 978 C CA . CYS A 1 131 ? 17.069 2.582 -8.711 1.00 79.06 131 CYS A CA 1
ATOM 979 C C . CYS A 1 131 ? 17.843 3.502 -9.663 1.00 79.06 131 CYS A C 1
ATOM 981 O O . CYS A 1 131 ? 18.259 3.066 -10.734 1.00 79.06 131 CYS A O 1
ATOM 983 N N . ILE A 1 132 ? 18.086 4.754 -9.260 1.00 84.62 132 ILE A N 1
ATOM 984 C CA . ILE A 1 132 ? 18.876 5.714 -10.046 1.00 84.62 132 ILE A CA 1
ATOM 985 C C . ILE A 1 132 ? 20.322 5.222 -10.206 1.00 84.62 132 ILE A C 1
ATOM 987 O O . ILE A 1 132 ? 20.876 5.261 -11.305 1.00 84.62 132 ILE A O 1
ATOM 991 N N . LEU A 1 133 ? 20.935 4.720 -9.129 1.00 88.69 133 LEU A N 1
ATOM 992 C CA . LEU A 1 133 ? 22.283 4.151 -9.180 1.00 88.69 133 LEU A CA 1
ATOM 993 C C . LEU A 1 133 ? 22.333 2.882 -10.038 1.00 88.69 133 LEU A C 1
ATOM 995 O O . LEU A 1 133 ? 23.245 2.737 -10.848 1.00 88.69 133 LEU A O 1
ATOM 999 N N . ALA A 1 134 ? 21.349 1.990 -9.905 1.00 84.25 134 ALA A N 1
ATOM 1000 C CA . ALA A 1 134 ? 21.252 0.782 -10.719 1.00 84.25 134 ALA A CA 1
ATOM 1001 C C . ALA A 1 134 ? 21.137 1.116 -12.211 1.00 84.25 134 ALA A C 1
ATOM 1003 O O . ALA A 1 134 ? 21.808 0.484 -13.021 1.00 84.25 134 ALA A O 1
ATOM 1004 N N . TYR A 1 135 ? 20.358 2.143 -12.567 1.00 84.62 135 TYR A N 1
ATOM 1005 C CA . TYR A 1 135 ? 20.279 2.646 -13.937 1.00 84.62 135 TYR A CA 1
ATOM 1006 C C . TYR A 1 135 ? 21.632 3.183 -14.425 1.00 84.62 135 TYR A C 1
ATOM 1008 O O . TYR A 1 135 ? 22.098 2.799 -15.494 1.00 84.62 135 TYR A O 1
ATOM 1016 N N . LYS A 1 136 ? 22.311 4.010 -13.618 1.00 89.19 136 LYS A N 1
ATOM 1017 C CA . LYS A 1 136 ? 23.629 4.571 -13.964 1.00 89.19 136 LYS A CA 1
ATOM 1018 C C . LYS A 1 136 ? 24.688 3.493 -14.231 1.00 89.19 136 LYS A C 1
ATOM 1020 O O . LYS A 1 136 ? 25.564 3.700 -15.064 1.00 89.19 136 LYS A O 1
ATOM 1025 N N . TYR A 1 137 ? 24.628 2.368 -13.521 1.00 89.69 137 TYR A N 1
ATOM 1026 C CA . TYR A 1 137 ? 25.592 1.269 -13.638 1.00 89.69 137 TYR A CA 1
ATOM 1027 C C . TYR A 1 137 ? 25.021 0.036 -14.347 1.00 89.69 137 TYR A C 1
ATOM 1029 O O . TYR A 1 137 ? 25.551 -1.066 -14.175 1.00 89.69 137 TYR A O 1
ATOM 1037 N N . ILE A 1 138 ? 23.956 0.198 -15.139 1.00 85.19 138 ILE A N 1
ATOM 1038 C CA . ILE A 1 138 ? 23.249 -0.937 -15.733 1.00 85.19 138 ILE A CA 1
ATOM 1039 C C . ILE A 1 138 ? 24.152 -1.747 -16.661 1.00 85.19 138 ILE A C 1
ATOM 1041 O O . ILE A 1 138 ? 24.168 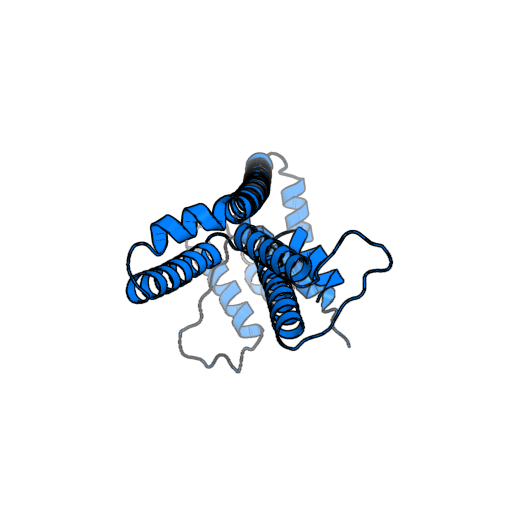-2.964 -16.548 1.00 85.19 138 ILE A O 1
ATOM 1045 N N . ASP A 1 139 ? 24.996 -1.109 -17.474 1.00 83.75 139 ASP A N 1
ATOM 1046 C CA . ASP A 1 139 ? 25.909 -1.817 -18.383 1.00 83.75 139 ASP A CA 1
ATOM 1047 C C . ASP A 1 139 ? 26.915 -2.690 -17.626 1.00 83.75 139 ASP A C 1
ATOM 1049 O O . ASP A 1 139 ? 27.187 -3.829 -18.008 1.00 83.75 139 ASP A O 1
ATOM 1053 N N . THR A 1 140 ? 27.425 -2.191 -16.498 1.00 86.88 140 THR A N 1
ATOM 1054 C CA . THR A 1 140 ? 28.316 -2.951 -15.617 1.00 86.88 140 THR A CA 1
ATOM 1055 C C . THR A 1 140 ? 27.580 -4.131 -14.986 1.00 86.88 140 THR A C 1
ATOM 1057 O O . THR A 1 140 ? 28.101 -5.244 -14.984 1.00 86.88 140 THR A O 1
ATOM 1060 N N . LEU A 1 141 ? 26.361 -3.918 -14.481 1.00 81.19 141 LEU A N 1
ATOM 1061 C CA . LEU A 1 141 ? 25.537 -4.979 -13.893 1.00 81.19 141 LEU A CA 1
ATOM 1062 C C . LEU A 1 141 ? 25.187 -6.055 -14.926 1.00 81.19 141 LEU A C 1
ATOM 1064 O O . LEU A 1 141 ? 25.359 -7.244 -14.660 1.00 81.19 141 LEU A O 1
ATOM 1068 N N . LEU A 1 142 ? 24.760 -5.641 -16.120 1.00 80.00 142 LEU A N 1
ATOM 1069 C CA . LEU A 1 142 ? 24.452 -6.532 -17.232 1.00 80.00 142 LEU A CA 1
ATOM 1070 C C . LEU A 1 142 ? 25.698 -7.308 -17.655 1.00 80.00 142 LEU A C 1
ATOM 1072 O O . LEU A 1 142 ? 25.611 -8.512 -17.859 1.00 80.00 142 LEU A O 1
ATOM 1076 N N . LYS A 1 143 ? 26.879 -6.682 -17.691 1.00 82.81 143 LYS A N 1
ATOM 1077 C CA . LYS A 1 143 ? 28.123 -7.392 -18.004 1.00 82.81 143 LYS A CA 1
ATOM 1078 C C . LYS A 1 143 ? 28.386 -8.555 -17.049 1.00 82.81 143 LYS A C 1
ATOM 1080 O O . LYS A 1 143 ? 28.804 -9.597 -17.529 1.00 82.81 143 LYS A O 1
ATOM 1085 N N . TYR A 1 144 ? 28.134 -8.405 -15.745 1.00 78.19 144 TYR A N 1
ATOM 1086 C CA . TYR A 1 144 ? 28.330 -9.480 -14.759 1.00 78.19 144 TYR A CA 1
ATOM 1087 C C . TYR A 1 144 ? 27.223 -10.540 -14.785 1.00 78.19 144 TYR A C 1
ATOM 1089 O O . TYR A 1 144 ? 27.508 -11.728 -14.649 1.00 78.19 144 TYR A O 1
ATOM 1097 N N . VAL A 1 145 ? 25.968 -10.130 -14.981 1.00 68.69 145 VAL A N 1
ATOM 1098 C CA . VAL A 1 145 ? 24.823 -11.055 -15.019 1.00 68.69 145 VAL A CA 1
ATOM 1099 C C . VAL A 1 145 ? 24.820 -11.879 -16.311 1.00 68.69 145 VAL A C 1
ATOM 1101 O O . VAL A 1 145 ? 24.556 -13.076 -16.273 1.00 68.69 145 VAL A O 1
ATOM 1104 N N . PHE A 1 146 ? 25.184 -11.274 -17.444 1.00 65.94 146 PHE A N 1
ATOM 1105 C CA . PHE A 1 146 ? 25.161 -11.906 -18.767 1.00 65.94 146 PHE A CA 1
ATOM 1106 C C . PHE A 1 146 ? 26.493 -12.571 -19.163 1.00 65.94 146 PHE A C 1
ATOM 1108 O O . PHE A 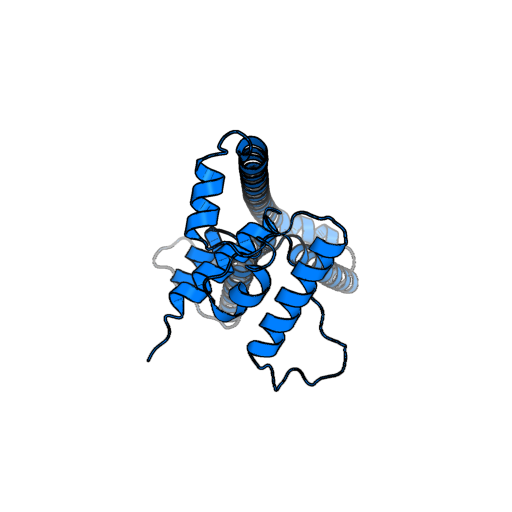1 146 ? 26.627 -13.023 -20.301 1.00 65.94 146 PHE A O 1
ATOM 1115 N N . VAL A 1 147 ? 27.468 -12.699 -18.243 1.00 64.75 147 VAL A N 1
ATOM 1116 C CA . VAL A 1 147 ? 28.675 -13.535 -18.469 1.00 64.75 147 VAL A CA 1
ATOM 1117 C C . VAL A 1 147 ? 28.278 -14.973 -18.814 1.00 64.75 147 VAL A C 1
ATOM 1119 O O . VAL A 1 147 ? 28.915 -15.634 -19.632 1.00 64.75 147 VAL A O 1
ATOM 1122 N N . PHE A 1 148 ? 27.189 -15.455 -18.220 1.00 58.31 148 PHE A N 1
ATOM 1123 C CA . PHE A 1 148 ? 26.579 -16.725 -18.571 1.00 58.31 148 PHE A CA 1
ATOM 1124 C C . PHE A 1 148 ? 25.481 -16.460 -19.611 1.00 58.31 148 PHE A C 1
ATOM 1126 O O . PHE A 1 148 ? 24.707 -15.525 -19.464 1.00 58.31 148 PHE A O 1
ATOM 1133 N N . LYS A 1 149 ? 25.410 -17.265 -20.673 1.00 73.06 149 LYS A N 1
ATOM 1134 C CA . LYS A 1 149 ? 24.483 -17.139 -21.822 1.00 73.06 149 LYS A CA 1
ATOM 1135 C C . LYS A 1 149 ? 23.004 -16.935 -21.420 1.00 73.06 149 LYS A C 1
ATOM 1137 O O . LYS A 1 149 ? 22.652 -17.100 -20.260 1.00 73.06 149 LYS A O 1
ATOM 1142 N N . TRP A 1 150 ? 22.122 -16.690 -22.397 1.00 76.56 150 TRP A N 1
ATOM 1143 C CA . TRP A 1 150 ? 20.653 -16.506 -22.289 1.00 76.56 150 TRP A CA 1
ATOM 1144 C C . TRP A 1 150 ? 19.924 -17.234 -21.137 1.00 76.56 150 TRP A C 1
ATOM 1146 O O . TRP A 1 150 ? 19.021 -16.664 -20.529 1.00 76.56 150 TRP A O 1
ATOM 1156 N N . THR A 1 151 ? 20.318 -18.465 -20.803 1.00 79.06 151 THR A N 1
ATOM 1157 C CA . THR A 1 151 ? 19.786 -19.228 -19.663 1.00 79.06 151 THR A CA 1
ATOM 1158 C C . THR A 1 151 ? 19.955 -18.514 -18.316 1.00 79.06 151 THR A C 1
ATOM 1160 O O . THR A 1 151 ? 19.033 -18.523 -17.506 1.00 79.06 151 THR A O 1
ATOM 1163 N N . SER A 1 152 ? 21.097 -17.869 -18.066 1.00 78.31 152 SER A N 1
ATOM 1164 C CA . SER A 1 152 ? 21.361 -17.167 -16.804 1.00 78.31 152 SER A CA 1
ATOM 1165 C C . SER A 1 152 ? 20.510 -15.905 -16.666 1.00 78.31 152 SER A C 1
ATOM 1167 O O . SER A 1 152 ? 19.952 -15.654 -15.602 1.00 78.31 152 SER A O 1
ATOM 1169 N N . ALA A 1 153 ? 20.333 -15.171 -17.769 1.00 78.31 153 ALA A N 1
ATOM 1170 C CA . ALA A 1 153 ? 19.500 -13.984 -17.832 1.00 78.31 153 ALA A CA 1
ATOM 1171 C C . ALA A 1 153 ? 18.043 -14.336 -17.531 1.00 78.31 153 ALA A C 1
ATOM 1173 O O . ALA A 1 153 ? 17.409 -13.678 -16.712 1.00 78.31 153 ALA A O 1
ATOM 1174 N N . PHE A 1 154 ? 17.541 -15.424 -18.122 1.00 83.81 154 PHE A N 1
ATOM 1175 C CA . PHE A 1 154 ? 16.192 -15.911 -17.852 1.00 83.81 154 PHE A CA 1
ATOM 1176 C C . PHE A 1 154 ? 15.998 -16.289 -16.378 1.00 83.81 154 PHE A C 1
ATOM 1178 O O . PHE A 1 154 ? 15.057 -15.815 -15.741 1.00 83.81 154 PHE A O 1
ATOM 1185 N N . VAL A 1 155 ? 16.903 -17.098 -15.813 1.00 86.94 155 VAL A N 1
ATOM 1186 C CA . VAL A 1 155 ? 16.838 -17.498 -14.396 1.00 86.94 155 VAL A CA 1
ATOM 1187 C C . VAL A 1 155 ? 16.888 -16.270 -13.488 1.00 86.94 155 VAL A C 1
ATOM 1189 O O . VAL A 1 155 ? 16.071 -16.149 -12.576 1.00 86.94 155 VAL A O 1
ATOM 1192 N N . PHE A 1 156 ? 17.782 -15.324 -13.773 1.00 84.69 156 PHE A N 1
ATOM 1193 C CA . PHE A 1 156 ? 17.883 -14.074 -13.032 1.00 84.69 156 PHE A CA 1
ATOM 1194 C C . PHE A 1 156 ? 16.586 -13.258 -13.102 1.00 84.69 156 PHE A C 1
ATOM 1196 O O . PHE A 1 156 ? 16.095 -12.811 -12.067 1.00 84.69 156 PHE A O 1
ATOM 1203 N N . THR A 1 157 ? 15.976 -13.107 -14.283 1.00 84.75 157 THR A N 1
ATOM 1204 C CA . THR A 1 157 ? 14.693 -12.405 -14.439 1.00 84.75 157 THR A CA 1
ATOM 1205 C C . THR A 1 157 ? 13.580 -13.068 -13.630 1.00 84.75 157 THR A C 1
ATOM 1207 O O . THR A 1 157 ? 12.833 -12.368 -12.945 1.00 84.75 157 THR A O 1
ATOM 1210 N N . VAL A 1 158 ? 13.478 -14.401 -13.653 1.00 90.88 158 VAL A N 1
ATOM 1211 C CA . VAL A 1 158 ? 12.478 -15.135 -12.859 1.00 90.88 158 VAL A CA 1
ATOM 1212 C C . VAL A 1 158 ? 12.710 -14.919 -11.363 1.00 90.88 158 VAL A C 1
ATOM 1214 O O . VAL A 1 158 ? 11.771 -14.586 -10.638 1.00 90.88 158 VAL A O 1
ATOM 1217 N N . MET A 1 159 ? 13.958 -15.035 -10.900 1.00 91.12 159 MET A N 1
ATOM 1218 C CA . MET A 1 159 ? 14.312 -14.799 -9.498 1.00 91.12 159 MET A CA 1
ATOM 1219 C C . MET A 1 159 ? 13.997 -13.367 -9.060 1.00 91.12 159 MET A C 1
ATOM 1221 O O . MET A 1 159 ? 13.396 -13.173 -8.003 1.00 91.12 159 MET A O 1
ATOM 1225 N N . MET A 1 160 ? 14.332 -12.370 -9.882 1.00 88.19 160 MET A N 1
ATOM 1226 C CA . MET A 1 160 ? 13.991 -10.973 -9.611 1.00 88.19 160 MET A CA 1
ATOM 1227 C C . MET A 1 160 ? 12.477 -10.763 -9.581 1.00 88.19 160 MET A C 1
ATOM 1229 O O . MET A 1 160 ? 11.985 -10.048 -8.713 1.00 88.19 160 MET A O 1
ATOM 1233 N N . GLY A 1 161 ? 11.717 -11.428 -10.455 1.00 90.75 161 GLY A N 1
ATOM 1234 C CA . GLY A 1 161 ? 10.254 -11.400 -10.430 1.00 90.75 161 GLY A CA 1
ATOM 1235 C C . GLY A 1 161 ? 9.676 -11.905 -9.104 1.00 90.75 161 GLY A C 1
ATOM 1236 O O . GLY A 1 161 ? 8.843 -11.231 -8.494 1.00 90.75 161 GLY A O 1
ATOM 1237 N N . VAL A 1 162 ? 10.161 -13.050 -8.613 1.00 93.62 162 VAL A N 1
ATOM 1238 C CA . VAL A 1 162 ? 9.753 -13.612 -7.312 1.00 93.62 162 VAL A CA 1
ATOM 1239 C C . VAL A 1 162 ? 10.164 -12.693 -6.159 1.00 93.62 162 VAL A C 1
ATOM 1241 O O . VAL A 1 162 ? 9.364 -12.426 -5.260 1.00 93.62 162 VAL A O 1
ATOM 1244 N N . PHE A 1 163 ? 11.386 -12.165 -6.196 1.00 91.00 163 PHE A N 1
ATOM 1245 C CA . PHE A 1 163 ? 11.895 -11.241 -5.187 1.00 91.00 163 PHE A CA 1
ATOM 1246 C C . PHE A 1 163 ? 11.057 -9.957 -5.109 1.00 91.00 163 PHE A C 1
ATOM 1248 O O . PHE A 1 163 ? 10.613 -9.565 -4.028 1.00 91.00 163 PHE A O 1
ATOM 1255 N N . PHE A 1 164 ? 10.752 -9.339 -6.251 1.00 88.44 164 PHE A N 1
ATOM 1256 C CA . PHE A 1 164 ? 9.889 -8.161 -6.313 1.00 88.44 164 PHE A CA 1
ATOM 1257 C C . PHE A 1 164 ? 8.459 -8.458 -5.866 1.00 88.44 164 PHE A C 1
ATOM 1259 O O . PHE A 1 164 ? 7.850 -7.627 -5.193 1.00 88.44 164 PHE A O 1
ATOM 1266 N N . TYR A 1 165 ? 7.926 -9.642 -6.177 1.00 92.00 165 TYR A N 1
ATOM 1267 C CA . TYR A 1 165 ? 6.626 -10.063 -5.662 1.00 92.00 165 TYR A CA 1
ATOM 1268 C C . TYR A 1 165 ? 6.625 -10.164 -4.130 1.00 92.00 165 TYR A C 1
ATOM 1270 O O . TYR A 1 165 ? 5.702 -9.680 -3.474 1.00 92.00 165 TYR A O 1
ATOM 1278 N N . TRP A 1 166 ? 7.677 -10.732 -3.540 1.00 92.94 166 TRP A N 1
ATOM 1279 C CA . TRP A 1 166 ? 7.822 -10.800 -2.088 1.00 92.94 166 TRP A CA 1
ATOM 1280 C C . TRP A 1 166 ? 7.915 -9.406 -1.448 1.00 92.94 166 TRP A C 1
ATOM 1282 O O . TRP A 1 166 ? 7.218 -9.134 -0.465 1.00 92.94 166 TRP A O 1
ATOM 1292 N N . ILE A 1 167 ? 8.699 -8.494 -2.040 1.00 89.25 167 ILE A N 1
ATOM 1293 C CA . ILE A 1 167 ? 8.766 -7.091 -1.600 1.00 89.25 167 ILE A CA 1
ATOM 1294 C C . ILE A 1 167 ? 7.389 -6.435 -1.688 1.00 89.25 167 ILE A C 1
ATOM 1296 O O . ILE A 1 167 ? 6.975 -5.790 -0.727 1.00 89.25 167 ILE A O 1
ATOM 1300 N N . ARG A 1 168 ? 6.650 -6.629 -2.787 1.00 90.88 168 ARG A N 1
ATOM 1301 C CA . ARG A 1 168 ? 5.301 -6.074 -2.963 1.00 90.88 168 ARG A CA 1
ATOM 1302 C C . ARG A 1 168 ? 4.367 -6.460 -1.818 1.00 90.88 168 ARG A C 1
ATOM 1304 O O . ARG A 1 168 ? 3.589 -5.625 -1.365 1.00 90.88 168 ARG A O 1
ATOM 1311 N N . GLN A 1 169 ? 4.434 -7.707 -1.350 1.00 89.69 169 GLN A N 1
ATOM 1312 C CA . GLN A 1 169 ? 3.562 -8.183 -0.275 1.00 89.69 169 GLN A CA 1
ATOM 1313 C C . GLN A 1 169 ? 3.904 -7.560 1.084 1.00 89.69 169 GLN A C 1
ATOM 1315 O O . GLN A 1 169 ? 2.996 -7.243 1.850 1.00 89.69 169 GLN A O 1
ATOM 1320 N N . LYS A 1 170 ? 5.192 -7.351 1.384 1.00 87.81 170 LYS A N 1
ATOM 1321 C CA . LYS A 1 170 ? 5.634 -6.823 2.687 1.00 87.81 170 LYS A CA 1
ATOM 1322 C C . LYS A 1 170 ? 5.732 -5.297 2.752 1.00 87.81 170 LYS A C 1
ATOM 1324 O O . LYS A 1 170 ? 5.441 -4.710 3.789 1.00 87.81 170 LYS A O 1
ATOM 1329 N N . TYR A 1 171 ? 6.136 -4.654 1.662 1.00 88.19 171 TYR A N 1
ATOM 1330 C CA . TYR A 1 171 ? 6.508 -3.239 1.603 1.00 88.19 171 TYR A CA 1
ATOM 1331 C C . TYR A 1 171 ? 5.814 -2.546 0.425 1.00 88.19 171 TYR A C 1
ATOM 1333 O O . TYR A 1 171 ? 6.455 -2.077 -0.515 1.00 88.19 171 TYR A O 1
ATOM 1341 N N . ARG A 1 172 ? 4.478 -2.465 0.484 1.00 90.56 172 ARG A N 1
ATOM 1342 C CA . ARG A 1 172 ? 3.653 -1.899 -0.600 1.00 90.56 172 ARG A CA 1
ATOM 1343 C C . ARG A 1 172 ? 4.042 -0.471 -0.990 1.00 90.56 172 ARG A C 1
ATOM 1345 O O . ARG A 1 172 ? 4.146 -0.197 -2.178 1.00 90.56 172 ARG A O 1
ATOM 1352 N N . ILE A 1 173 ? 4.281 0.418 -0.018 1.00 90.31 173 ILE A N 1
ATOM 1353 C CA . ILE A 1 173 ? 4.595 1.833 -0.296 1.00 90.31 173 ILE A CA 1
ATOM 1354 C C . ILE A 1 173 ? 5.959 1.981 -1.001 1.00 90.31 173 ILE A C 1
ATOM 1356 O O . ILE A 1 173 ? 5.983 2.559 -2.086 1.00 90.31 173 ILE A O 1
ATOM 1360 N N . PRO A 1 174 ? 7.082 1.434 -0.484 1.00 88.88 174 PRO A N 1
ATOM 1361 C CA . PRO A 1 174 ? 8.356 1.493 -1.208 1.0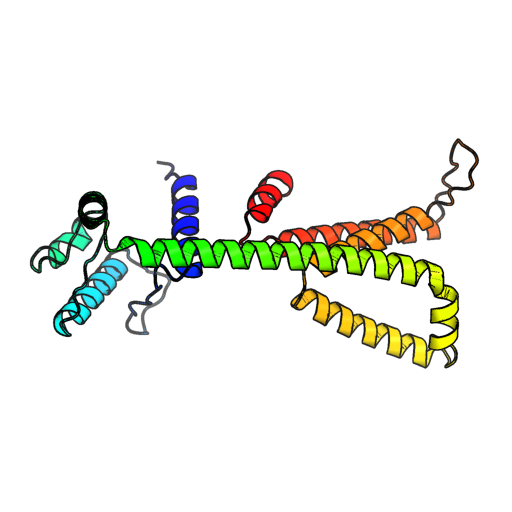0 88.88 174 PRO A CA 1
ATOM 1362 C C . PRO A 1 174 ? 8.300 0.839 -2.593 1.00 88.88 174 PRO A C 1
ATOM 1364 O O . PRO A 1 174 ? 8.861 1.365 -3.554 1.00 88.88 174 PRO A O 1
ATOM 1367 N N . TYR A 1 175 ? 7.586 -0.284 -2.720 1.00 92.19 175 TYR A N 1
ATOM 1368 C CA . TYR A 1 175 ? 7.391 -0.956 -4.003 1.00 92.19 175 TYR A CA 1
ATOM 1369 C C . TYR A 1 175 ? 6.629 -0.080 -5.007 1.00 92.19 175 TYR A C 1
ATOM 1371 O O . TYR A 1 175 ? 7.050 0.054 -6.152 1.00 92.19 175 TYR A O 1
ATOM 1379 N N . ALA A 1 176 ? 5.559 0.579 -4.564 1.00 92.81 176 ALA A N 1
ATOM 1380 C CA . ALA A 1 176 ? 4.793 1.514 -5.379 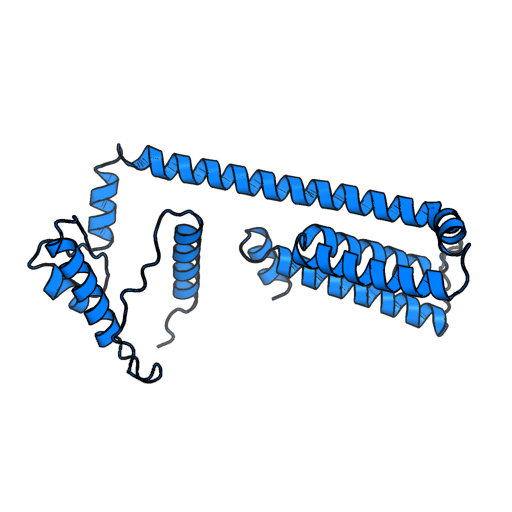1.00 92.81 176 ALA A CA 1
ATOM 1381 C C . ALA A 1 176 ? 5.652 2.680 -5.892 1.00 92.81 176 ALA A C 1
ATOM 1383 O O . ALA A 1 176 ? 5.621 3.004 -7.077 1.00 92.81 176 ALA A O 1
ATOM 1384 N N . VAL A 1 177 ? 6.473 3.274 -5.018 1.00 92.94 177 VAL A N 1
ATOM 1385 C CA . VAL A 1 177 ? 7.413 4.342 -5.401 1.00 92.94 177 VAL A CA 1
ATOM 1386 C C . VAL A 1 177 ? 8.442 3.836 -6.414 1.00 92.94 177 VAL A C 1
ATOM 1388 O O . VAL A 1 177 ? 8.783 4.553 -7.354 1.00 92.94 177 VAL A O 1
ATOM 1391 N N . THR A 1 178 ? 8.898 2.592 -6.261 1.00 91.38 178 THR A N 1
ATOM 1392 C CA . THR A 1 178 ? 9.813 1.936 -7.207 1.00 91.38 178 THR A CA 1
ATOM 1393 C C . THR A 1 178 ? 9.179 1.800 -8.587 1.00 91.38 178 THR A C 1
ATOM 1395 O O . THR A 1 178 ? 9.786 2.213 -9.570 1.00 91.38 178 THR A O 1
ATOM 1398 N N . GLU A 1 179 ? 7.950 1.278 -8.667 1.00 94.12 179 GLU A N 1
ATOM 1399 C CA . GLU A 1 179 ? 7.209 1.162 -9.928 1.00 94.12 179 GLU A CA 1
ATOM 1400 C C . GLU A 1 179 ? 7.031 2.539 -10.583 1.00 94.12 179 GLU A C 1
ATOM 1402 O O . GLU A 1 179 ? 7.409 2.713 -11.739 1.00 94.12 179 GLU A O 1
ATOM 1407 N N . ILE A 1 180 ? 6.566 3.549 -9.841 1.00 95.94 180 ILE A N 1
ATOM 1408 C CA . ILE A 1 180 ? 6.402 4.912 -10.376 1.00 95.94 180 ILE A CA 1
ATOM 1409 C C . ILE A 1 180 ? 7.734 5.452 -10.916 1.00 95.94 180 ILE A C 1
ATOM 1411 O O . ILE A 1 180 ? 7.783 5.958 -12.034 1.00 95.94 180 ILE A O 1
ATOM 1415 N N . THR A 1 181 ? 8.825 5.306 -10.161 1.00 91.62 181 THR A N 1
ATOM 1416 C CA . THR A 1 181 ? 10.151 5.806 -10.559 1.00 91.62 181 THR A CA 1
ATOM 1417 C C . THR A 1 181 ? 10.658 5.106 -11.820 1.00 91.62 181 THR A C 1
ATOM 1419 O O . THR A 1 181 ? 11.081 5.770 -12.765 1.00 91.62 181 THR A O 1
ATOM 1422 N N . ILE A 1 182 ? 10.582 3.772 -11.871 1.00 91.44 182 ILE A N 1
ATOM 1423 C CA . ILE A 1 182 ? 11.003 2.985 -13.038 1.00 91.44 182 ILE A CA 1
ATOM 1424 C C . ILE A 1 182 ? 10.140 3.319 -14.254 1.00 91.44 182 ILE A C 1
ATOM 1426 O O . ILE A 1 182 ? 10.670 3.473 -15.351 1.00 91.44 182 ILE A O 1
ATOM 1430 N N . GLY A 1 183 ? 8.828 3.468 -14.075 1.00 93.69 183 GLY A N 1
ATOM 1431 C CA . GLY A 1 183 ? 7.919 3.832 -15.154 1.00 93.69 183 GLY A CA 1
ATOM 1432 C C . GLY A 1 183 ? 8.183 5.238 -15.704 1.00 93.69 183 GLY A C 1
ATOM 1433 O O . GLY A 1 183 ? 8.173 5.417 -16.920 1.00 93.69 183 GLY A O 1
ATOM 1434 N N . ILE A 1 184 ? 8.518 6.211 -14.843 1.00 91.44 184 ILE A N 1
ATOM 1435 C CA . ILE A 1 184 ? 8.956 7.553 -15.265 1.00 91.44 184 ILE A CA 1
ATOM 1436 C C . ILE A 1 184 ? 10.269 7.468 -16.047 1.00 91.44 184 ILE A C 1
ATOM 1438 O O . ILE A 1 184 ? 10.358 8.042 -17.127 1.00 91.44 184 ILE A O 1
ATOM 1442 N N . ILE A 1 185 ? 11.273 6.736 -15.551 1.00 88.75 185 ILE A N 1
ATOM 1443 C CA . ILE A 1 185 ? 12.550 6.555 -16.262 1.00 88.75 185 ILE A CA 1
ATOM 1444 C C . ILE A 1 185 ? 12.311 5.898 -17.628 1.00 88.75 185 ILE A C 1
ATOM 1446 O O . ILE A 1 185 ? 12.842 6.367 -18.633 1.00 88.75 185 ILE A O 1
ATOM 1450 N N . ALA A 1 186 ? 11.478 4.857 -17.698 1.00 88.00 186 ALA A N 1
ATOM 1451 C CA . ALA A 1 186 ? 11.134 4.183 -18.949 1.00 88.00 186 ALA A CA 1
ATOM 1452 C C . ALA A 1 186 ? 10.426 5.124 -19.939 1.00 88.00 186 ALA A C 1
ATOM 1454 O O . ALA A 1 186 ? 10.769 5.145 -21.118 1.00 88.00 186 ALA A O 1
ATOM 1455 N N . ALA A 1 187 ? 9.486 5.945 -19.462 1.00 89.12 187 ALA A N 1
ATOM 1456 C CA . ALA A 1 187 ? 8.803 6.933 -20.292 1.00 89.12 187 ALA A CA 1
ATOM 1457 C C . ALA A 1 187 ? 9.764 8.032 -20.780 1.00 89.12 187 ALA A C 1
ATOM 1459 O O . ALA A 1 187 ? 9.801 8.325 -21.973 1.00 89.12 187 ALA A O 1
ATOM 1460 N N . LEU A 1 188 ? 10.598 8.591 -19.899 1.00 86.69 188 LEU A N 1
ATOM 1461 C CA . LEU A 1 188 ? 11.557 9.644 -20.252 1.00 86.69 188 LEU A CA 1
ATOM 1462 C C . LEU A 1 188 ? 12.635 9.156 -21.223 1.00 86.69 188 LEU A C 1
ATOM 1464 O O . LEU A 1 188 ? 12.988 9.877 -22.145 1.00 86.69 188 LEU A O 1
ATOM 1468 N N . THR A 1 189 ? 13.133 7.933 -21.047 1.00 84.12 189 THR A N 1
ATOM 1469 C CA . THR A 1 189 ? 14.138 7.336 -21.947 1.00 84.12 189 THR A CA 1
ATOM 1470 C C . THR A 1 189 ? 13.549 6.856 -23.270 1.00 84.12 189 THR A C 1
ATOM 1472 O O . THR A 1 189 ? 14.295 6.633 -24.220 1.00 84.12 189 THR A O 1
ATOM 1475 N N . SER A 1 190 ? 12.225 6.688 -23.355 1.00 82.62 190 SER A N 1
ATOM 1476 C CA . SER A 1 190 ? 11.564 6.354 -24.620 1.00 82.62 190 SER A CA 1
ATOM 1477 C C . SER A 1 190 ? 11.545 7.532 -25.591 1.00 82.62 190 SER A C 1
ATOM 1479 O O . SER A 1 190 ? 11.625 7.326 -26.796 1.00 82.62 190 SER A O 1
ATOM 1481 N N . VAL A 1 191 ? 11.499 8.761 -25.076 1.00 77.69 191 VAL A N 1
ATOM 1482 C CA . VAL A 1 191 ? 11.526 9.970 -25.894 1.00 77.69 191 VAL A CA 1
ATOM 1483 C C . VAL A 1 191 ? 12.983 10.399 -26.031 1.00 77.69 191 VAL A C 1
ATOM 1485 O O . VAL A 1 191 ? 13.610 10.785 -25.049 1.00 77.69 191 VAL A O 1
ATOM 1488 N N . ASN A 1 192 ? 13.547 10.323 -27.239 1.00 64.69 192 ASN A N 1
ATOM 1489 C CA . ASN A 1 192 ? 14.877 10.871 -27.512 1.00 64.69 192 ASN A CA 1
ATOM 1490 C C . ASN A 1 192 ? 14.832 12.397 -27.348 1.00 64.69 192 ASN A C 1
ATOM 1492 O O . ASN A 1 192 ? 14.538 13.134 -28.285 1.00 64.69 192 ASN A O 1
ATOM 1496 N N . VAL A 1 193 ? 15.124 12.880 -26.141 1.00 61.50 193 VAL A N 1
ATOM 1497 C CA . VAL A 1 193 ? 15.333 14.301 -25.857 1.00 61.50 193 VAL A CA 1
ATOM 1498 C C . VAL A 1 193 ? 16.738 14.672 -26.343 1.00 61.50 193 VAL A C 1
ATOM 1500 O O . VAL A 1 193 ? 17.633 14.970 -25.556 1.00 61.50 193 VAL A O 1
ATOM 1503 N N . SER A 1 194 ? 16.981 14.589 -27.653 1.00 54.75 194 SER A N 1
ATOM 1504 C CA . SER A 1 194 ? 18.134 15.264 -28.251 1.00 54.75 194 SER A CA 1
ATOM 1505 C C . SER A 1 194 ? 17.935 16.759 -28.013 1.00 54.75 194 SER A C 1
ATOM 1507 O O . SER A 1 194 ? 16.873 17.280 -28.345 1.00 54.75 194 SER A O 1
ATOM 1509 N N . GLY A 1 195 ? 18.909 17.411 -27.373 1.00 53.91 195 GLY A N 1
ATOM 1510 C CA . GLY A 1 195 ? 18.809 18.726 -26.721 1.00 53.91 195 GLY A CA 1
ATOM 1511 C C . GLY A 1 195 ? 18.441 19.942 -27.581 1.00 53.91 195 GLY A C 1
ATOM 1512 O O . GLY A 1 195 ? 18.575 21.062 -27.095 1.00 53.91 195 GLY A O 1
ATOM 1513 N N . ASP A 1 196 ? 17.946 19.746 -28.799 1.00 58.00 196 ASP A N 1
ATOM 1514 C CA . ASP A 1 196 ? 17.465 20.807 -29.672 1.00 58.00 196 ASP A CA 1
ATOM 1515 C C . ASP A 1 196 ? 15.942 20.940 -29.543 1.00 58.00 196 ASP A C 1
ATOM 1517 O O . ASP A 1 196 ? 15.163 20.045 -29.882 1.00 58.00 196 ASP A O 1
ATOM 1521 N N . PHE A 1 197 ? 15.510 22.084 -29.020 1.00 52.91 197 PHE A N 1
ATOM 1522 C CA . PHE A 1 197 ? 14.107 22.484 -28.988 1.00 52.91 197 PHE A CA 1
ATOM 1523 C C . PHE A 1 197 ? 13.734 23.095 -30.354 1.00 52.91 197 PHE A C 1
ATOM 1525 O O . PHE A 1 197 ? 14.491 23.933 -30.849 1.00 52.91 197 PHE A O 1
ATOM 1532 N N . PRO A 1 198 ? 12.578 22.770 -30.966 1.00 59.34 198 PRO A N 1
ATOM 1533 C CA . PRO A 1 198 ? 11.487 21.939 -30.459 1.00 59.34 198 PRO A CA 1
ATOM 1534 C C . PRO A 1 198 ? 11.762 20.436 -30.575 1.00 59.34 198 PRO A C 1
ATOM 1536 O O . PRO A 1 198 ? 12.195 19.952 -31.620 1.00 59.34 198 PRO A O 1
ATOM 1539 N N . PHE A 1 199 ? 11.425 19.693 -29.516 1.00 62.91 199 PHE A N 1
ATOM 1540 C CA . PHE A 1 199 ? 1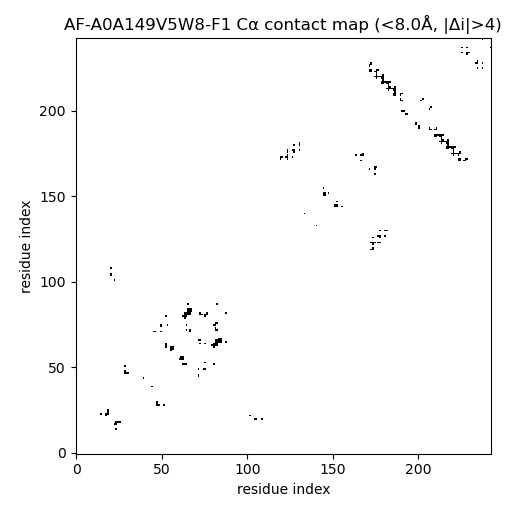1.537 18.237 -29.500 1.00 62.91 199 PHE A CA 1
ATOM 1541 C C . PHE A 1 199 ? 10.708 17.627 -30.634 1.00 62.91 199 PHE A C 1
ATOM 1543 O O . PHE A 1 199 ? 9.477 17.700 -30.632 1.00 62.91 199 PHE A O 1
ATOM 1550 N N . LYS A 1 200 ? 11.375 16.994 -31.599 1.00 59.84 200 LYS A N 1
ATOM 1551 C CA . LYS A 1 200 ? 10.703 16.122 -32.561 1.00 59.84 200 LYS A CA 1
ATOM 1552 C C . LYS A 1 200 ? 10.545 14.750 -31.924 1.00 59.84 200 LYS A C 1
ATOM 1554 O O . LYS A 1 200 ? 11.497 13.983 -31.838 1.00 59.84 200 LYS A O 1
ATOM 1559 N N . ILE A 1 201 ? 9.338 14.463 -31.446 1.00 66.44 201 ILE A N 1
ATOM 1560 C CA . ILE A 1 201 ? 8.983 13.127 -30.970 1.00 66.44 201 ILE A CA 1
ATOM 1561 C C . ILE A 1 201 ? 8.623 12.292 -32.197 1.00 66.44 201 ILE A C 1
ATOM 1563 O O . ILE A 1 201 ? 7.537 12.435 -32.757 1.00 66.44 201 ILE A O 1
ATOM 1567 N N . GLU A 1 202 ? 9.543 11.439 -32.634 1.00 70.50 202 GLU A N 1
ATOM 1568 C CA . GLU A 1 202 ? 9.238 10.425 -33.639 1.00 70.50 202 GLU A CA 1
ATOM 1569 C C . GLU A 1 202 ? 8.550 9.240 -32.957 1.00 70.50 202 GLU A C 1
ATOM 1571 O O . GLU A 1 202 ? 9.151 8.500 -32.180 1.00 70.50 202 GLU A O 1
ATOM 1576 N N . PHE A 1 203 ? 7.253 9.080 -33.221 1.00 74.62 203 PHE A N 1
ATOM 1577 C CA . PHE A 1 203 ? 6.484 7.936 -32.743 1.00 74.62 203 PHE A CA 1
ATOM 1578 C C . PHE A 1 203 ? 6.705 6.743 -33.670 1.00 74.62 203 PHE A C 1
ATOM 1580 O O . PHE A 1 203 ? 5.931 6.508 -34.597 1.00 74.62 203 PHE A O 1
ATOM 1587 N N . ASP A 1 204 ? 7.758 5.974 -33.413 1.00 84.44 204 ASP A N 1
ATOM 1588 C CA . ASP A 1 204 ? 7.874 4.624 -33.957 1.00 84.44 204 ASP A CA 1
ATOM 1589 C C . ASP A 1 204 ? 7.194 3.597 -33.028 1.00 84.44 204 ASP A C 1
ATOM 1591 O O . ASP A 1 204 ? 6.778 3.887 -31.896 1.00 84.44 204 ASP A O 1
ATOM 1595 N N . VAL A 1 205 ? 7.040 2.365 -33.519 1.00 87.00 205 VAL A N 1
ATOM 1596 C CA . VAL A 1 205 ? 6.394 1.277 -32.765 1.00 87.00 205 VAL A CA 1
ATOM 1597 C C . VAL A 1 205 ? 7.156 0.978 -31.468 1.00 87.00 205 VAL A C 1
ATOM 1599 O O . VAL A 1 205 ? 6.543 0.730 -30.432 1.00 87.00 205 VAL A O 1
ATOM 1602 N N . ASN A 1 206 ? 8.488 1.042 -31.496 1.00 85.00 206 ASN A N 1
ATOM 1603 C CA . ASN A 1 206 ? 9.334 0.746 -30.343 1.00 85.00 206 ASN A CA 1
ATOM 1604 C C . ASN A 1 206 ? 9.166 1.791 -29.226 1.00 85.00 206 ASN A C 1
ATOM 1606 O O . ASN A 1 206 ? 8.935 1.444 -28.067 1.00 85.00 206 ASN A O 1
ATOM 1610 N N . THR A 1 207 ? 9.209 3.073 -29.584 1.00 85.50 207 THR A N 1
ATOM 1611 C CA . THR A 1 207 ? 8.972 4.218 -28.696 1.00 85.50 207 THR A CA 1
ATOM 1612 C C . THR A 1 207 ? 7.576 4.149 -28.104 1.00 85.50 207 THR A C 1
ATOM 1614 O O . THR A 1 207 ? 7.417 4.267 -26.891 1.00 85.50 207 THR A O 1
ATOM 1617 N N . SER A 1 208 ? 6.573 3.849 -28.930 1.00 86.88 208 SER A N 1
ATOM 1618 C CA . SER A 1 208 ? 5.184 3.710 -28.487 1.00 86.88 208 SER A CA 1
ATOM 1619 C C . SER A 1 208 ? 5.013 2.586 -27.458 1.00 86.88 208 SER A C 1
ATOM 1621 O O . SER A 1 208 ? 4.362 2.784 -26.433 1.00 86.88 208 SER A O 1
ATOM 1623 N N . ILE A 1 209 ? 5.642 1.424 -27.678 1.00 90.50 209 ILE A N 1
ATOM 1624 C CA . ILE A 1 209 ? 5.604 0.293 -26.737 1.00 90.50 209 ILE A CA 1
ATOM 1625 C C . ILE A 1 209 ? 6.316 0.637 -25.425 1.00 90.50 209 ILE A C 1
ATOM 1627 O O . ILE A 1 209 ? 5.785 0.352 -24.351 1.00 90.50 209 ILE A O 1
ATOM 1631 N N . LYS A 1 210 ? 7.499 1.259 -25.483 1.00 88.69 210 LYS A N 1
ATOM 1632 C CA . LYS A 1 210 ? 8.248 1.664 -24.281 1.00 88.69 210 LYS A CA 1
ATOM 1633 C C . LYS A 1 210 ? 7.484 2.698 -23.461 1.00 88.69 210 LYS A C 1
ATOM 1635 O O . LYS A 1 210 ? 7.397 2.560 -22.242 1.00 88.69 210 LYS A O 1
ATOM 1640 N N . LEU A 1 211 ? 6.895 3.687 -24.128 1.00 90.75 211 LEU A N 1
ATOM 1641 C CA . LEU A 1 211 ? 6.099 4.730 -23.496 1.00 90.75 211 LEU A CA 1
ATOM 1642 C C . LEU A 1 211 ? 4.841 4.142 -22.840 1.00 90.75 211 LEU A C 1
ATOM 1644 O O . LEU A 1 211 ? 4.576 4.404 -21.666 1.00 90.75 211 LEU A O 1
ATOM 1648 N N . ALA A 1 212 ? 4.113 3.275 -23.553 1.00 92.25 212 ALA A N 1
ATOM 1649 C CA . ALA A 1 212 ? 2.957 2.562 -23.009 1.00 92.25 212 ALA A CA 1
ATOM 1650 C C . ALA A 1 212 ? 3.341 1.673 -21.814 1.00 92.25 212 ALA A C 1
ATOM 1652 O O . ALA A 1 212 ? 2.647 1.667 -20.797 1.00 92.25 212 ALA A O 1
ATOM 1653 N N . GLY A 1 213 ? 4.473 0.967 -21.903 1.00 93.81 213 GLY A N 1
ATOM 1654 C CA . GLY A 1 213 ? 5.025 0.173 -20.808 1.00 93.81 213 GLY A CA 1
ATOM 1655 C C . GLY A 1 213 ? 5.356 1.023 -19.581 1.00 93.81 213 GLY A C 1
ATOM 1656 O O . GLY A 1 213 ? 4.954 0.676 -18.472 1.00 93.81 213 GLY A O 1
ATOM 1657 N N . GLY A 1 214 ? 6.017 2.168 -19.772 1.00 94.69 214 GLY A N 1
ATOM 1658 C CA . GLY A 1 214 ? 6.325 3.117 -18.702 1.00 94.69 214 GLY A CA 1
ATOM 1659 C C . GLY A 1 214 ? 5.068 3.640 -18.004 1.00 94.69 214 GLY A C 1
ATOM 1660 O O . GLY A 1 214 ? 4.965 3.560 -16.779 1.00 94.69 214 GLY A O 1
ATOM 1661 N N . PHE A 1 215 ? 4.069 4.089 -18.772 1.00 95.50 215 PHE A N 1
ATOM 1662 C CA . PHE A 1 215 ? 2.792 4.545 -18.215 1.00 95.50 215 PHE A CA 1
ATOM 1663 C C . PHE A 1 215 ? 2.039 3.444 -17.473 1.00 95.50 215 PHE A C 1
ATOM 1665 O O . PHE A 1 215 ? 1.531 3.686 -16.379 1.00 95.50 215 PHE A O 1
ATOM 1672 N N . TYR A 1 216 ? 1.999 2.227 -18.015 1.00 97.12 216 TYR A N 1
ATOM 1673 C CA . TYR A 1 216 ? 1.363 1.099 -17.340 1.00 97.12 216 TYR A CA 1
ATOM 1674 C C . TYR A 1 216 ? 2.006 0.812 -15.975 1.00 97.12 216 TYR A C 1
ATOM 1676 O O . TYR A 1 216 ? 1.298 0.615 -14.984 1.00 97.12 216 TYR A O 1
ATOM 1684 N N . ILE A 1 217 ? 3.341 0.841 -15.897 1.00 96.44 217 ILE A N 1
ATOM 1685 C CA . ILE A 1 217 ? 4.059 0.658 -14.630 1.00 96.44 217 ILE A CA 1
ATOM 1686 C C . ILE A 1 217 ? 3.724 1.798 -13.652 1.00 96.44 217 ILE A C 1
ATOM 1688 O O . ILE A 1 217 ? 3.473 1.519 -12.481 1.00 96.44 217 ILE A O 1
ATOM 1692 N N . ILE A 1 218 ? 3.641 3.055 -14.111 1.00 97.25 218 ILE A N 1
ATOM 1693 C CA . ILE A 1 218 ? 3.235 4.194 -13.263 1.00 97.25 218 ILE A CA 1
ATOM 1694 C C . ILE A 1 218 ? 1.836 3.971 -12.685 1.00 97.25 218 ILE A C 1
ATOM 1696 O O . ILE A 1 218 ? 1.651 4.088 -11.475 1.00 97.25 218 ILE A O 1
ATOM 1700 N N . VAL A 1 219 ? 0.858 3.618 -13.524 1.00 96.94 219 VAL A N 1
ATOM 1701 C CA . VAL A 1 219 ? -0.530 3.376 -13.093 1.00 96.94 219 VAL A CA 1
ATOM 1702 C C . VAL A 1 219 ? -0.585 2.269 -12.043 1.00 96.94 219 VAL A C 1
ATOM 1704 O O . VAL A 1 219 ? -1.236 2.412 -11.009 1.00 96.94 219 VAL A O 1
ATOM 1707 N N . ARG A 1 220 ? 0.150 1.179 -12.268 1.00 95.94 220 ARG A N 1
ATOM 1708 C CA . ARG A 1 220 ? 0.249 0.072 -11.315 1.00 95.94 220 ARG A CA 1
ATOM 1709 C C . ARG A 1 220 ? 0.911 0.491 -9.998 1.00 95.94 220 ARG A C 1
ATOM 1711 O O . ARG A 1 220 ? 0.446 0.091 -8.929 1.00 95.94 220 ARG A O 1
ATOM 1718 N N . GLY A 1 221 ? 1.941 1.328 -10.072 1.00 95.50 221 GLY A N 1
ATOM 1719 C CA . GLY A 1 221 ? 2.577 1.924 -8.905 1.00 95.50 221 GLY A CA 1
ATOM 1720 C C . GLY A 1 221 ? 1.610 2.795 -8.105 1.00 95.50 221 GLY A C 1
ATOM 1721 O O . GLY A 1 221 ? 1.538 2.658 -6.888 1.00 95.50 221 GLY A O 1
ATOM 1722 N N . LEU A 1 222 ? 0.791 3.617 -8.766 1.00 94.88 222 LEU A N 1
ATOM 1723 C CA . LEU A 1 222 ? -0.253 4.413 -8.110 1.00 94.88 222 LEU A CA 1
ATOM 1724 C C . LEU A 1 222 ? -1.314 3.529 -7.429 1.00 94.88 222 LEU A C 1
ATOM 1726 O O . LEU A 1 222 ? -1.682 3.800 -6.288 1.00 94.88 222 LEU A O 1
ATOM 1730 N N . ASP A 1 223 ? -1.755 2.437 -8.059 1.00 93.94 223 ASP A N 1
ATOM 1731 C CA . ASP A 1 223 ? -2.674 1.467 -7.433 1.00 93.94 223 ASP A CA 1
ATOM 1732 C C . ASP A 1 223 ? -2.067 0.837 -6.165 1.00 93.94 223 ASP A C 1
ATOM 1734 O O . ASP A 1 223 ? -2.693 0.804 -5.101 1.00 93.94 223 ASP A O 1
ATOM 1738 N N . ASN A 1 224 ? -0.807 0.395 -6.234 1.00 93.00 224 ASN A N 1
ATOM 1739 C CA . ASN A 1 224 ? -0.103 -0.140 -5.067 1.00 93.00 224 ASN A CA 1
ATOM 1740 C C . ASN A 1 224 ? 0.122 0.924 -3.978 1.00 93.00 224 ASN A C 1
ATOM 1742 O O . ASN A 1 224 ? 0.120 0.583 -2.792 1.00 93.00 224 ASN A O 1
ATOM 1746 N N . LEU A 1 225 ? 0.280 2.197 -4.355 1.00 93.44 225 LEU A N 1
ATOM 1747 C CA . LEU A 1 225 ? 0.403 3.312 -3.419 1.00 93.44 225 LEU A CA 1
ATOM 1748 C C . LEU A 1 225 ? -0.907 3.528 -2.652 1.00 93.44 225 LEU A C 1
ATOM 1750 O O . LEU A 1 225 ? -0.889 3.571 -1.422 1.00 93.44 225 LEU A O 1
ATOM 1754 N N . GLY A 1 226 ? -2.039 3.560 -3.362 1.00 90.88 226 GLY A N 1
ATOM 1755 C CA . GLY A 1 226 ? -3.375 3.643 -2.766 1.00 90.88 226 GLY A CA 1
ATOM 1756 C C . GLY A 1 226 ? -3.648 2.501 -1.789 1.00 90.88 226 GLY A C 1
ATOM 1757 O O . GLY A 1 226 ? -3.971 2.739 -0.625 1.00 90.88 226 GLY A O 1
ATOM 1758 N N . LYS A 1 227 ? -3.385 1.259 -2.212 1.00 88.75 227 LYS A N 1
ATOM 1759 C CA . LYS A 1 227 ? -3.475 0.055 -1.361 1.00 88.75 227 LYS A CA 1
ATOM 1760 C C . LYS A 1 227 ? -2.496 0.055 -0.188 1.00 88.75 227 LYS A C 1
ATOM 1762 O O . LYS A 1 227 ? -2.700 -0.655 0.793 1.00 88.75 227 LYS A O 1
ATOM 1767 N N . GLY A 1 228 ? -1.392 0.794 -0.291 1.00 86.25 228 GLY A N 1
ATOM 1768 C CA . GLY A 1 228 ? -0.444 1.011 0.802 1.00 86.25 228 GLY A CA 1
ATOM 1769 C C . GLY A 1 228 ? -0.944 2.017 1.844 1.00 86.25 228 GLY A C 1
ATOM 1770 O O . GLY A 1 228 ? -0.468 2.007 2.983 1.00 86.25 228 GLY A O 1
ATOM 1771 N N . PHE A 1 229 ? -1.901 2.870 1.473 1.00 86.62 229 PHE A N 1
ATOM 1772 C CA . PHE A 1 229 ? -2.507 3.879 2.339 1.00 86.62 229 PHE A CA 1
ATOM 1773 C C . PHE A 1 229 ? -3.832 3.453 2.982 1.00 86.62 229 PHE A C 1
ATOM 1775 O O . PHE A 1 229 ? -4.329 4.184 3.843 1.00 86.62 229 PHE A O 1
ATOM 1782 N N . GLU A 1 230 ? -4.384 2.292 2.625 1.00 82.94 230 GLU A N 1
ATOM 1783 C CA . GLU A 1 230 ? -5.558 1.715 3.290 1.00 82.94 230 GLU A CA 1
ATOM 1784 C C . GLU A 1 230 ? -5.357 1.663 4.817 1.00 82.94 230 GLU A C 1
ATOM 1786 O O . GLU A 1 230 ? -4.290 1.301 5.316 1.00 82.94 230 GLU A O 1
ATOM 1791 N N . GLY A 1 231 ? -6.369 2.113 5.567 1.00 76.12 231 GLY A N 1
ATOM 1792 C CA . GLY A 1 231 ? -6.312 2.219 7.031 1.00 76.12 231 GLY A CA 1
ATOM 1793 C C . GLY A 1 231 ? -5.478 3.390 7.579 1.00 76.12 231 GLY A C 1
ATOM 1794 O O . GLY A 1 231 ? -5.360 3.546 8.791 1.00 76.12 231 GLY A O 1
ATOM 1795 N N . ARG A 1 232 ? -4.898 4.256 6.730 1.00 78.69 232 ARG A N 1
ATOM 1796 C CA . ARG A 1 232 ? -4.104 5.428 7.160 1.00 78.69 232 ARG A CA 1
ATOM 1797 C C . ARG A 1 232 ? -4.807 6.745 6.825 1.00 78.69 232 ARG A C 1
ATOM 1799 O O . ARG A 1 232 ? -5.597 6.822 5.891 1.00 78.69 232 ARG A O 1
ATOM 1806 N N . ARG A 1 233 ? -4.432 7.838 7.512 1.00 74.75 233 ARG A N 1
ATOM 1807 C CA . ARG A 1 233 ? -4.924 9.203 7.200 1.00 74.75 233 ARG A CA 1
ATOM 1808 C C . ARG A 1 233 ? -4.697 9.593 5.736 1.00 74.75 233 ARG A C 1
ATOM 1810 O O . ARG A 1 233 ? -5.558 10.223 5.137 1.00 74.75 233 ARG A O 1
ATOM 1817 N N . ALA A 1 234 ? -3.559 9.198 5.161 1.00 76.62 234 ALA A N 1
ATOM 1818 C CA . ALA A 1 234 ? -3.255 9.417 3.747 1.00 76.62 234 ALA A CA 1
ATOM 1819 C C . ALA A 1 234 ? -4.261 8.720 2.808 1.00 76.62 234 ALA A C 1
ATOM 1821 O O . ALA A 1 234 ? -4.551 9.247 1.739 1.00 76.62 234 ALA A O 1
ATOM 1822 N N . GLY A 1 235 ? -4.845 7.592 3.228 1.00 79.56 235 GLY A N 1
ATOM 1823 C CA . GLY A 1 235 ? -5.848 6.857 2.457 1.00 79.56 235 GLY A CA 1
ATOM 1824 C C . GLY A 1 235 ? -7.156 7.628 2.291 1.00 79.56 235 GLY A C 1
ATOM 1825 O O . GLY A 1 235 ? -7.778 7.535 1.240 1.00 79.56 235 GLY A O 1
ATOM 1826 N N . ILE A 1 236 ? -7.528 8.460 3.272 1.00 77.06 236 ILE A N 1
ATOM 1827 C CA . ILE A 1 236 ? -8.715 9.330 3.188 1.00 77.06 236 ILE A CA 1
ATOM 1828 C C . ILE A 1 236 ? -8.542 10.347 2.057 1.00 77.06 236 ILE A C 1
ATOM 1830 O O . ILE A 1 236 ? -9.429 10.528 1.226 1.00 77.06 236 ILE A O 1
ATOM 1834 N N . TYR A 1 237 ? -7.376 10.994 2.001 1.00 84.25 237 TYR A N 1
ATOM 1835 C CA . TYR A 1 237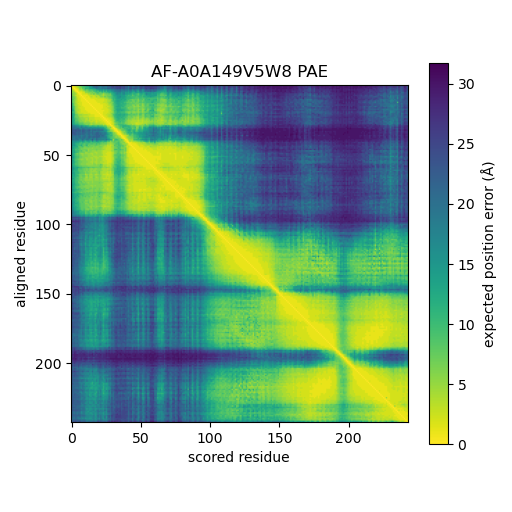 ? -7.063 11.921 0.917 1.00 84.25 237 TYR A CA 1
ATOM 1836 C C . TYR A 1 237 ? -6.997 11.195 -0.425 1.00 84.25 237 TYR A C 1
ATOM 1838 O O . TYR A 1 237 ? -7.538 11.694 -1.405 1.00 84.25 237 TYR A O 1
ATOM 1846 N N . TRP A 1 238 ? -6.392 10.006 -0.461 1.00 87.81 238 TRP A N 1
ATOM 1847 C CA . TRP A 1 238 ? -6.306 9.200 -1.675 1.00 87.81 238 TRP A CA 1
ATOM 1848 C C . TRP A 1 238 ? -7.688 8.860 -2.251 1.00 87.81 238 TRP A C 1
ATOM 1850 O O . TRP A 1 238 ? -7.935 9.123 -3.425 1.00 87.81 238 TRP A O 1
ATOM 1860 N N . GLN A 1 239 ? -8.610 8.357 -1.421 1.00 85.75 239 GLN A N 1
ATOM 1861 C CA . GLN A 1 239 ? -9.987 8.053 -1.833 1.00 85.75 239 GLN A CA 1
ATOM 1862 C C . GLN A 1 239 ? -10.742 9.290 -2.320 1.00 85.75 239 GLN A C 1
ATOM 1864 O O . GLN A 1 239 ? -11.524 9.192 -3.249 1.00 85.75 239 GLN A O 1
ATOM 1869 N N . ARG A 1 240 ? -10.492 10.467 -1.740 1.00 86.19 240 ARG A N 1
ATOM 1870 C CA . ARG A 1 240 ? -11.167 11.698 -2.165 1.00 86.19 240 ARG A CA 1
ATOM 1871 C C . ARG A 1 240 ? -10.799 12.139 -3.587 1.00 86.19 240 ARG A C 1
ATOM 1873 O O . ARG A 1 240 ? -11.617 12.776 -4.239 1.00 86.19 240 ARG A O 1
ATOM 1880 N N . TYR A 1 241 ? -9.569 11.878 -4.030 1.00 86.38 241 TYR A N 1
ATOM 1881 C CA . TYR A 1 241 ? -9.089 12.321 -5.344 1.00 86.38 241 TYR A CA 1
ATOM 1882 C C . TYR A 1 241 ? -9.203 11.251 -6.431 1.00 86.38 241 TYR A C 1
ATOM 1884 O O . TYR A 1 241 ? -9.367 11.602 -7.596 1.00 86.38 241 TYR A O 1
ATOM 1892 N N . PHE A 1 242 ? -9.092 9.972 -6.068 1.00 85.31 242 PHE A N 1
ATOM 1893 C CA . PHE A 1 242 ? -9.017 8.862 -7.025 1.00 85.31 242 PHE A CA 1
ATOM 1894 C C . PHE A 1 242 ? -10.144 7.825 -6.880 1.00 85.31 242 PHE A C 1
ATOM 1896 O O . PHE A 1 242 ? -10.155 6.865 -7.650 1.00 85.31 242 PHE A O 1
ATOM 1903 N N . GLY A 1 243 ? -11.026 7.966 -5.883 1.00 69.88 243 GLY A N 1
ATOM 1904 C CA . GLY A 1 243 ? -12.092 7.014 -5.542 1.00 69.88 243 GLY A CA 1
ATOM 1905 C C . GLY A 1 243 ? -13.493 7.488 -5.894 1.00 69.88 243 GLY A C 1
ATOM 1906 O O . GLY A 1 243 ? -13.707 8.716 -5.995 1.00 69.88 243 GLY A O 1
#

Radius of gyration: 28.36 Å; Cα contacts (8 Å, |Δi|>4): 163; chains: 1; bounding box: 65×47×73 Å

pLDDT: mean 78.22, std 14.37, range [35.78, 97.25]

Nearest PDB structures (foldseek):
  3ja6-assembly1_I  TM=2.656E-01  e=1.396E+00  Escherichia coli